Protein AF-A0A3D5CWP0-F1 (afdb_monomer_lite)

pLDDT: mean 91.9, std 7.26, range [49.59, 98.56]

Foldseek 3Di:
DCPLLVFDPVLVVQCVVLVQKDFDDACVPDDDDVRVDRLQHRKMKGFWADPVPRDGQWIKIKHSAFQCPPPNPVRGDIDIDPRHDPLTFRKDFAEAQQEEEEECAPSLQSVCCRVPVVPRHNHMYGHSVHLDPSNVVVVQVVSQVVCVVVVDHRNEAEYAYELALVSLQSLQVQQVDWDQRPNPRDTYGYHYNYPPLVDDDPVCVVLLVVLCVVLVAHSLLLVLLCCLFHNNDQWQDGSYPFQFQGLSHHHDDPPDDIDGHPSNVSSNVLSNLQVVQADPVRDGQQLSSRPPRGPPVVSVSSRVSSD

Radius of gyration: 22.55 Å; chains: 1; bounding box: 64×41×60 Å

Sequence (307 aa):
MKEERKLPDWLIDYAEKEDLIAELKPKHERQNFLVRDDRLDHAVAFLWKDPQTKETVGASYQGTKIDFERFGERGTYKHIDKNSTANHGFNLKIGDPKNLKFFESSIDMLSYAALNREKLQNTWLVSMEGLKHNVISHYFGEAVSELSQKQAFPQSIEICVDNDRAGHIFYEKEQLMGAVDPFTNQKVRCERGIANDWQVPKEYKVIYEEVAKEEKVTPEAIMAIHKTENNLQLTNQLVSAHKVKASFGQQLSVNDSIEAINLKDICRKVAKELKACERVDGTYDFDRFYQKKGDINAQILFSYKAE

Secondary structure (DSSP, 8-state):
-HHHH---HHHHHHHHHTT-EEEPPPGGG--SGGG--GGGTTEEEEEEE-TTT--EEEEEEEESS--HHHHGGG-S-EEE-TTPPTT---EEEESS-SEEEEESSHHHHHHHHHH-GGG-TTEEEEE-SSS-HHHHHHHHHHHHHHHHTTT----EEEEE--SSHHHHHHHHHHTT-EEE-TTT-PEEEEEE--TTTT---HHHHHHHHHHHHHHTS-HHHHHHHHHHHHTT-SBSB---SS-B--SS-B---TTSPP-B--HHHHHHHHHHHHHTTB-TTS-B-HHHHHTTSB-HHHHHHHHHHH-

Structure (mmCIF, N/CA/C/O backbone):
data_AF-A0A3D5CWP0-F1
#
_entry.id   AF-A0A3D5CWP0-F1
#
loop_
_atom_site.group_PDB
_atom_site.id
_atom_site.type_symbol
_atom_site.label_atom_id
_atom_site.label_alt_id
_atom_site.label_comp_id
_atom_site.label_asym_id
_atom_site.label_entity_id
_atom_site.label_seq_id
_atom_site.pdbx_PDB_ins_code
_atom_site.Cartn_x
_atom_site.Cartn_y
_atom_site.Cartn_z
_atom_site.occupancy
_atom_site.B_iso_or_equiv
_atom_site.auth_seq_id
_atom_site.auth_comp_id
_atom_site.auth_asym_id
_atom_site.auth_atom_id
_atom_site.pdbx_PDB_model_num
ATOM 1 N N . MET A 1 1 ? -24.036 -3.533 3.807 1.00 73.69 1 MET A N 1
ATOM 2 C CA . MET A 1 1 ? -22.664 -4.119 3.663 1.00 73.69 1 MET A CA 1
ATOM 3 C C . MET A 1 1 ? -22.635 -5.546 3.111 1.00 73.69 1 MET A C 1
ATOM 5 O O . MET A 1 1 ? -21.840 -5.825 2.220 1.00 73.69 1 MET A O 1
ATOM 9 N N . LYS A 1 2 ? -23.487 -6.447 3.612 1.00 78.06 2 LYS A N 1
ATOM 10 C CA . LYS A 1 2 ? -23.558 -7.851 3.172 1.00 78.06 2 LYS A CA 1
ATOM 11 C C . LYS A 1 2 ? -23.889 -8.021 1.686 1.00 78.06 2 LYS A C 1
ATOM 13 O O . LYS A 1 2 ? -23.215 -8.762 0.989 1.00 78.06 2 LYS A O 1
ATOM 18 N N . GLU A 1 3 ? -24.894 -7.306 1.193 1.00 77.62 3 GLU A N 1
ATOM 19 C CA . GLU A 1 3 ? -25.400 -7.486 -0.176 1.00 77.62 3 GLU A CA 1
ATOM 20 C C . GLU A 1 3 ? -24.548 -6.735 -1.207 1.00 77.62 3 GLU A C 1
ATOM 22 O O . GLU A 1 3 ? -23.980 -7.340 -2.112 1.00 77.62 3 GLU A O 1
ATOM 27 N N . GLU A 1 4 ? -24.385 -5.423 -1.016 1.00 77.06 4 GLU A N 1
ATOM 28 C CA . GLU A 1 4 ? -23.683 -4.546 -1.968 1.00 77.06 4 GLU A CA 1
ATOM 29 C C . GLU A 1 4 ? -22.165 -4.785 -2.010 1.00 77.06 4 GLU A C 1
ATOM 31 O O . GLU A 1 4 ? -21.535 -4.685 -3.061 1.00 77.06 4 GLU A O 1
ATOM 36 N N . ARG A 1 5 ? -21.548 -5.101 -0.861 1.00 76.44 5 ARG A N 1
ATOM 37 C CA . ARG A 1 5 ? -20.086 -5.265 -0.733 1.00 76.44 5 ARG A CA 1
ATOM 38 C C . ARG A 1 5 ? -19.650 -6.708 -0.487 1.00 76.44 5 ARG A C 1
ATOM 40 O O . ARG A 1 5 ? -18.451 -6.960 -0.454 1.00 76.44 5 ARG A O 1
ATOM 47 N N . LYS A 1 6 ? -20.595 -7.649 -0.351 1.00 84.88 6 LYS A N 1
ATOM 48 C CA . LYS A 1 6 ? -20.329 -9.092 -0.199 1.00 84.88 6 LYS A CA 1
ATOM 49 C C . LYS A 1 6 ? -19.378 -9.427 0.955 1.00 84.88 6 LYS A C 1
ATOM 51 O O . LYS A 1 6 ? -18.615 -10.387 0.868 1.00 84.88 6 LYS A O 1
ATOM 56 N N . LEU A 1 7 ? -19.413 -8.636 2.033 1.00 87.12 7 LEU A N 1
ATOM 57 C CA . LEU A 1 7 ? -18.632 -8.948 3.228 1.00 87.12 7 LEU A CA 1
ATOM 58 C C . LEU A 1 7 ? -19.172 -10.223 3.897 1.00 87.12 7 LEU A C 1
ATOM 60 O O . LEU A 1 7 ? -20.391 -10.397 3.966 1.00 87.12 7 LEU A O 1
ATOM 64 N N . PRO A 1 8 ? -18.287 -11.108 4.386 1.00 91.31 8 PRO A N 1
ATOM 65 C CA . PRO A 1 8 ? -18.687 -12.362 5.005 1.00 91.31 8 PRO A CA 1
ATOM 66 C C . PRO A 1 8 ? -19.295 -12.135 6.394 1.00 91.31 8 PRO A C 1
ATOM 68 O O . PRO A 1 8 ? -18.870 -11.236 7.121 1.00 91.31 8 PRO A O 1
ATOM 71 N N . ASP A 1 9 ? -20.227 -13.009 6.784 1.00 91.88 9 ASP A N 1
ATOM 72 C CA . ASP A 1 9 ? -21.005 -12.887 8.028 1.00 91.88 9 ASP A CA 1
ATOM 73 C C . ASP A 1 9 ? -20.124 -12.709 9.266 1.00 91.88 9 ASP A C 1
ATOM 75 O O . ASP A 1 9 ? -20.341 -11.786 10.036 1.00 91.88 9 ASP A O 1
ATOM 79 N N . TRP A 1 10 ? -19.040 -13.481 9.396 1.00 91.75 10 TRP A N 1
ATOM 80 C CA . TRP A 1 10 ? -18.152 -13.388 10.562 1.00 91.75 10 TRP A CA 1
ATOM 81 C C . TRP A 1 10 ? -17.574 -11.980 10.789 1.00 91.75 10 TRP A C 1
ATOM 83 O O . TRP A 1 10 ? -17.315 -11.609 11.932 1.00 91.75 10 TRP A O 1
ATOM 93 N N . LEU A 1 11 ? -17.321 -11.222 9.715 1.00 91.50 11 LEU A N 1
ATOM 94 C CA . LEU A 1 11 ? -16.728 -9.888 9.796 1.00 91.50 11 LEU A CA 1
ATOM 95 C C . LEU A 1 11 ? -17.788 -8.851 10.158 1.00 91.50 11 LEU A C 1
ATOM 97 O O . LEU A 1 11 ? -17.500 -7.924 10.910 1.00 91.50 11 LEU A O 1
ATOM 101 N N . ILE A 1 12 ? -19.005 -9.027 9.640 1.00 89.62 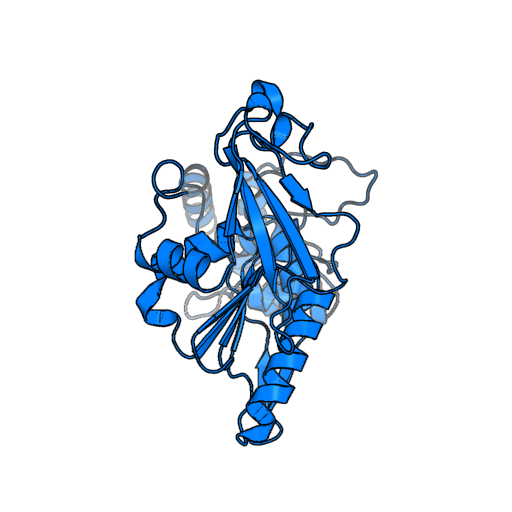12 ILE A N 1
ATOM 102 C CA . ILE A 1 12 ? -20.159 -8.202 10.000 1.00 89.62 12 ILE A CA 1
ATOM 103 C C . ILE A 1 12 ? -20.509 -8.443 11.468 1.00 89.62 12 ILE A C 1
ATOM 105 O O . ILE A 1 12 ? -20.520 -7.488 12.234 1.00 89.62 12 ILE A O 1
ATOM 109 N N . ASP A 1 13 ? -20.663 -9.703 11.879 1.00 90.50 13 ASP A N 1
ATOM 110 C CA . ASP A 1 13 ? -20.966 -10.087 13.259 1.00 90.50 13 ASP A CA 1
ATOM 111 C C . ASP A 1 13 ? -19.909 -9.552 14.234 1.00 90.50 13 ASP A C 1
ATOM 113 O O . ASP A 1 13 ? -20.239 -9.047 15.306 1.00 90.50 13 ASP A O 1
ATOM 117 N N . TYR A 1 14 ? -18.623 -9.634 13.866 1.00 90.25 14 TYR A N 1
ATOM 118 C CA . TYR A 1 14 ? -17.543 -9.050 14.660 1.00 90.25 14 TYR A CA 1
ATOM 119 C C . TYR A 1 14 ? -17.697 -7.529 14.762 1.00 90.25 14 TYR A C 1
ATOM 121 O O . TYR A 1 14 ? -17.637 -6.977 15.856 1.00 90.25 14 TYR A O 1
ATOM 129 N N . ALA A 1 15 ? -17.898 -6.846 13.634 1.00 91.06 15 ALA A N 1
ATOM 130 C CA . ALA A 1 15 ? -17.988 -5.395 13.610 1.00 91.06 15 ALA A CA 1
ATOM 131 C C . ALA A 1 15 ? -19.235 -4.870 14.342 1.00 91.06 15 ALA A C 1
ATOM 133 O O . ALA A 1 15 ? -19.158 -3.837 14.995 1.00 91.06 15 ALA A O 1
ATOM 134 N N . GLU A 1 16 ? -20.361 -5.576 14.289 1.00 89.44 16 GLU A N 1
ATOM 135 C CA . GLU A 1 16 ? -21.560 -5.239 15.061 1.00 89.44 16 GLU A CA 1
ATOM 136 C C . GLU A 1 16 ? -21.354 -5.493 16.557 1.00 89.44 16 GLU A C 1
ATOM 138 O O . GLU A 1 16 ? -21.678 -4.638 17.380 1.00 89.44 16 GLU A O 1
ATOM 143 N N . LYS A 1 17 ? -20.757 -6.635 16.925 1.00 90.19 17 LYS A N 1
ATOM 144 C CA . LYS A 1 17 ? -20.466 -6.976 18.325 1.00 90.19 17 LYS A CA 1
ATOM 145 C C . LYS A 1 17 ? -19.525 -5.969 18.989 1.00 90.19 17 LYS A C 1
ATOM 147 O O . LYS A 1 17 ? -19.709 -5.646 20.159 1.00 90.19 17 LYS A O 1
ATOM 152 N N . GLU A 1 18 ? -18.520 -5.503 18.255 1.00 89.69 18 GLU A N 1
ATOM 153 C CA . GLU A 1 18 ? -17.536 -4.526 18.732 1.00 89.69 18 GLU A CA 1
ATOM 154 C C . GLU A 1 18 ? -17.996 -3.066 18.517 1.00 89.69 18 GLU A C 1
ATOM 156 O O . GLU A 1 18 ? -17.231 -2.133 18.771 1.00 89.69 18 GLU A O 1
ATOM 161 N N . ASP A 1 19 ? -19.240 -2.852 18.061 1.00 91.31 19 ASP A N 1
ATOM 162 C CA . ASP A 1 19 ? -19.829 -1.531 17.790 1.00 91.31 19 ASP A CA 1
ATOM 163 C C . ASP A 1 19 ? -18.940 -0.666 16.870 1.00 91.31 19 ASP A C 1
ATOM 165 O O . ASP A 1 19 ? -18.656 0.505 17.118 1.00 91.31 19 ASP A O 1
ATOM 169 N N . LEU A 1 20 ? -18.422 -1.290 15.814 1.00 92.81 20 LEU A N 1
ATOM 170 C CA . LEU A 1 20 ? -17.471 -0.722 14.860 1.00 92.81 20 LEU A CA 1
ATOM 171 C C . LEU A 1 20 ? -18.152 -0.136 13.623 1.00 92.81 20 LEU A C 1
ATOM 173 O O . LEU A 1 20 ? -17.604 0.769 12.992 1.00 92.81 20 LEU A O 1
ATOM 177 N N . ILE A 1 21 ? -19.330 -0.639 13.253 1.00 91.56 21 ILE A N 1
ATOM 178 C CA . ILE A 1 21 ? -20.055 -0.184 12.064 1.00 91.56 21 ILE A CA 1
ATOM 179 C C . ILE A 1 21 ? -21.522 0.092 12.364 1.00 91.56 21 ILE A C 1
ATOM 181 O O . ILE A 1 21 ? -22.153 -0.619 13.139 1.00 91.56 21 ILE A O 1
ATOM 185 N N . ALA A 1 22 ? -22.082 1.091 11.686 1.00 88.50 22 ALA A N 1
ATOM 186 C CA . ALA A 1 22 ? -23.515 1.351 11.692 1.00 88.50 22 ALA A CA 1
ATOM 187 C C . ALA A 1 22 ? -24.005 1.680 10.279 1.00 88.50 22 ALA A C 1
ATOM 189 O O . ALA A 1 22 ? -23.471 2.568 9.610 1.00 88.50 22 ALA A O 1
ATOM 190 N N . GLU A 1 23 ? -25.035 0.975 9.811 1.00 85.75 23 GLU A N 1
ATOM 191 C CA . GLU A 1 23 ? -25.676 1.292 8.535 1.00 85.75 23 GLU A CA 1
ATOM 192 C C . GLU A 1 23 ? -26.645 2.470 8.702 1.00 85.75 23 GLU A C 1
ATOM 194 O O . GLU A 1 23 ? -27.510 2.479 9.582 1.00 85.75 23 GLU A O 1
ATOM 199 N N . LEU A 1 24 ? -26.502 3.489 7.854 1.00 85.06 24 LEU A N 1
ATOM 200 C CA . LEU A 1 24 ? -27.358 4.664 7.883 1.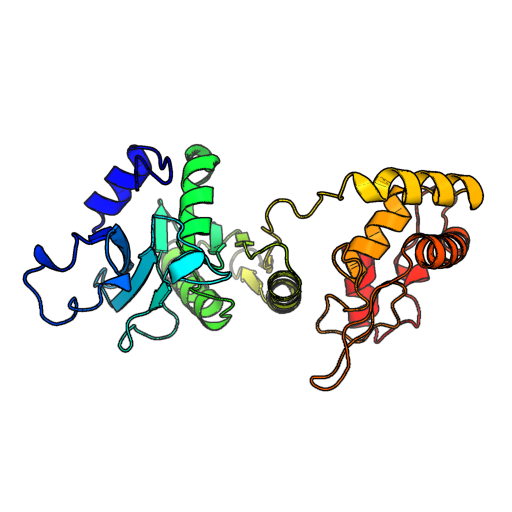00 85.06 24 LEU A CA 1
ATOM 201 C C . LEU A 1 24 ? -28.601 4.448 7.019 1.00 85.06 24 LEU A C 1
ATOM 203 O O . LEU A 1 24 ? -28.527 4.297 5.797 1.00 85.06 24 LEU A O 1
ATOM 207 N N . LYS A 1 25 ? -29.768 4.542 7.663 1.00 81.06 25 LYS A N 1
ATOM 208 C CA . LYS A 1 25 ? -31.075 4.584 6.990 1.00 81.06 25 LYS A CA 1
ATOM 209 C C . LYS A 1 25 ? -31.175 5.770 6.024 1.00 81.06 25 LYS A C 1
ATOM 211 O O . LYS A 1 25 ? -30.398 6.711 6.170 1.00 81.06 25 LYS A O 1
ATOM 216 N N . PRO A 1 26 ? -32.112 5.794 5.068 1.00 80.69 26 PRO A N 1
ATOM 217 C CA . PRO A 1 26 ? -32.382 6.981 4.254 1.00 80.69 26 PRO A CA 1
ATOM 218 C C . PRO A 1 26 ? -32.766 8.199 5.100 1.00 80.69 26 PRO A C 1
ATOM 220 O O . PRO A 1 26 ? -33.403 8.050 6.142 1.00 80.69 26 PRO A O 1
ATOM 223 N N . LYS A 1 27 ? -32.443 9.412 4.635 1.00 80.25 27 LYS A N 1
ATOM 224 C CA . LYS A 1 27 ? -32.692 10.687 5.337 1.00 80.25 27 LYS A CA 1
ATOM 225 C C . LYS A 1 27 ? -34.083 10.807 5.968 1.00 80.25 27 LYS A C 1
ATOM 227 O O . LYS A 1 27 ? -34.193 11.313 7.081 1.00 80.25 27 LYS A O 1
ATOM 232 N N . HIS A 1 28 ? -35.131 10.360 5.277 1.00 79.06 28 HIS A N 1
ATOM 233 C CA . HIS A 1 28 ? -36.518 10.474 5.741 1.00 79.06 28 HIS A CA 1
ATOM 234 C C . HIS A 1 28 ? -36.859 9.561 6.936 1.00 79.06 28 HIS A C 1
ATOM 236 O O . HIS A 1 28 ? -37.875 9.776 7.588 1.00 79.06 28 HIS A O 1
ATOM 242 N N . GLU A 1 29 ? -36.002 8.590 7.259 1.00 79.88 29 GLU A N 1
ATOM 243 C CA . GLU A 1 29 ? -36.176 7.642 8.368 1.00 79.88 29 GLU A CA 1
ATOM 244 C C . GLU A 1 29 ? -35.262 7.934 9.573 1.00 79.88 29 GLU A C 1
ATOM 246 O O . GLU A 1 29 ? -35.300 7.218 10.578 1.00 79.88 29 GLU A O 1
ATOM 251 N N . ARG A 1 30 ? -34.399 8.956 9.497 1.00 76.75 30 ARG A N 1
ATOM 252 C CA . ARG A 1 30 ? -33.408 9.254 10.544 1.00 76.75 30 ARG A CA 1
ATOM 253 C C . ARG A 1 30 ? -33.972 10.199 11.605 1.00 76.75 30 ARG A C 1
ATOM 255 O O . ARG A 1 30 ? -34.539 11.235 11.277 1.00 76.75 30 ARG A O 1
ATOM 262 N N . GLN A 1 31 ? -33.743 9.885 12.882 1.00 66.50 31 GLN A N 1
ATOM 263 C CA . GLN A 1 31 ? -34.285 10.651 14.017 1.00 66.50 31 GLN A CA 1
ATOM 264 C C . GLN A 1 31 ? -33.391 11.824 14.498 1.00 66.50 31 GLN A C 1
ATOM 266 O O . GLN A 1 31 ? -33.859 12.646 15.279 1.00 66.50 31 GLN A O 1
ATOM 271 N N . ASN A 1 32 ? -32.141 11.961 14.015 1.00 56.22 32 ASN A N 1
ATOM 272 C CA . ASN A 1 32 ? -31.145 12.922 14.538 1.00 56.22 32 ASN A CA 1
ATOM 273 C C . ASN A 1 32 ? -30.743 14.054 13.558 1.00 56.22 32 ASN A C 1
ATOM 275 O O . ASN A 1 32 ? -30.740 13.890 12.338 1.00 56.22 32 ASN A O 1
ATOM 279 N N . PHE A 1 33 ? -30.336 15.210 14.108 1.00 49.59 33 PHE A N 1
ATOM 280 C CA . PHE A 1 33 ? -30.067 16.466 13.379 1.00 49.59 33 PHE A CA 1
ATOM 281 C C . PHE A 1 33 ? -28.764 16.512 12.555 1.00 49.59 33 PHE A C 1
ATOM 283 O O . PHE A 1 33 ? -28.714 17.265 11.582 1.00 49.59 33 PHE A O 1
ATOM 290 N N . LEU A 1 34 ? -27.744 15.700 12.875 1.00 51.94 34 LEU A N 1
ATOM 291 C CA . LEU A 1 34 ? -26.511 15.574 12.068 1.00 51.94 34 LEU A CA 1
ATOM 292 C C . LEU A 1 34 ? -26.785 15.015 10.657 1.00 51.94 34 LEU A C 1
ATOM 294 O O . LEU A 1 34 ? -25.961 15.147 9.759 1.00 51.94 34 LEU A O 1
ATOM 298 N N . VAL A 1 35 ? -27.965 14.420 10.444 1.00 55.16 35 VAL A N 1
ATOM 299 C CA . VAL A 1 35 ? -28.215 13.458 9.368 1.00 55.16 35 VAL A CA 1
ATOM 300 C C . VAL A 1 35 ? -29.223 13.931 8.311 1.00 55.16 35 VAL A C 1
ATOM 302 O O . VAL A 1 35 ? -29.893 13.129 7.659 1.00 55.16 35 VAL A O 1
ATOM 305 N N . ARG A 1 36 ? -29.308 15.254 8.101 1.00 58.19 36 ARG A N 1
ATOM 306 C CA . ARG A 1 36 ? -30.103 15.867 7.014 1.00 58.19 36 ARG A CA 1
ATOM 307 C C . ARG A 1 36 ? -29.410 15.849 5.647 1.00 58.19 36 ARG A C 1
ATOM 309 O O . ARG A 1 36 ? -30.019 16.285 4.666 1.00 58.19 36 ARG A O 1
ATOM 316 N N . ASP A 1 37 ? -28.175 15.367 5.585 1.00 73.25 37 ASP A N 1
ATOM 317 C CA . ASP A 1 37 ? -27.445 15.165 4.341 1.00 73.25 37 ASP A CA 1
ATOM 318 C C . ASP A 1 37 ? -27.930 13.880 3.655 1.00 73.25 37 ASP A C 1
ATOM 320 O O . ASP A 1 37 ? -27.769 12.774 4.177 1.00 73.25 37 ASP A O 1
ATOM 324 N N . ASP A 1 38 ? -28.568 14.029 2.497 1.00 78.50 38 ASP A N 1
ATOM 325 C CA . ASP A 1 38 ? -29.044 12.893 1.704 1.00 78.50 38 ASP A CA 1
ATOM 326 C C . ASP A 1 38 ? -27.893 12.143 1.020 1.00 78.50 38 ASP A C 1
ATOM 328 O O . ASP A 1 38 ? -28.088 11.036 0.515 1.00 78.50 38 ASP A O 1
ATOM 332 N N . ARG A 1 39 ? -26.677 12.705 0.992 1.00 81.12 39 ARG A N 1
ATOM 333 C CA . ARG A 1 39 ? -25.485 12.034 0.449 1.00 81.12 39 ARG A CA 1
ATOM 334 C C . ARG A 1 39 ? -25.046 10.854 1.314 1.00 81.12 39 ARG A C 1
ATOM 336 O O . ARG A 1 39 ? -24.302 10.001 0.845 1.00 81.12 39 ARG A O 1
ATOM 343 N N . LEU A 1 40 ? -25.525 10.799 2.557 1.00 79.94 40 LEU A N 1
ATOM 344 C CA . LEU A 1 40 ? -25.305 9.699 3.494 1.00 79.94 40 LEU A CA 1
ATOM 345 C C . LEU A 1 40 ? -26.350 8.579 3.374 1.00 79.94 40 LEU A C 1
ATOM 347 O O . LEU A 1 40 ? -26.302 7.616 4.138 1.00 79.94 40 LEU A O 1
ATOM 351 N N . ASP A 1 41 ? -27.322 8.691 2.464 1.00 82.94 41 ASP A N 1
ATOM 352 C CA . ASP A 1 41 ? -28.335 7.651 2.261 1.00 82.94 41 ASP A CA 1
ATOM 353 C C . ASP A 1 41 ? -27.677 6.328 1.863 1.00 82.94 41 ASP A C 1
ATOM 355 O O . ASP A 1 41 ? -26.899 6.267 0.912 1.00 82.94 41 ASP A O 1
ATOM 359 N N . HIS A 1 42 ? -27.969 5.273 2.634 1.00 79.25 42 HIS A N 1
ATOM 360 C CA . HIS A 1 42 ? -27.337 3.953 2.523 1.00 79.25 42 HIS A CA 1
ATOM 361 C C . HIS A 1 42 ? -25.813 3.958 2.736 1.00 79.25 42 HIS A C 1
ATOM 363 O O . HIS A 1 42 ? -25.113 3.037 2.303 1.00 79.25 42 HIS A O 1
ATOM 369 N N . ALA A 1 43 ? -25.265 4.992 3.375 1.00 87.12 43 ALA A N 1
ATOM 370 C CA . ALA A 1 43 ? -23.871 4.991 3.785 1.00 87.12 43 ALA A CA 1
ATOM 371 C C . ALA A 1 43 ? -23.666 4.111 5.022 1.00 87.12 43 ALA A C 1
ATOM 373 O O . ALA A 1 43 ? -24.586 3.831 5.789 1.00 87.12 43 ALA A O 1
ATOM 374 N N . VAL A 1 44 ? -22.424 3.701 5.223 1.00 89.31 44 VAL A N 1
ATOM 375 C CA . VAL A 1 44 ? -21.976 3.011 6.431 1.00 89.31 44 VAL A CA 1
ATOM 376 C C . VAL A 1 44 ? -21.100 3.972 7.208 1.00 89.31 44 VAL A C 1
ATOM 378 O O . VAL A 1 44 ? -20.207 4.591 6.627 1.00 89.31 44 VAL A O 1
ATOM 381 N N . ALA A 1 45 ? -21.376 4.102 8.500 1.00 91.38 45 ALA A N 1
ATOM 382 C CA . ALA A 1 45 ? -20.495 4.748 9.453 1.00 91.38 45 ALA A CA 1
ATOM 383 C C . ALA A 1 45 ? -19.487 3.718 9.974 1.00 91.38 45 ALA A C 1
ATOM 385 O O . ALA A 1 45 ? -19.876 2.645 10.431 1.00 91.38 45 ALA A O 1
ATOM 386 N N . PHE A 1 46 ? -18.207 4.059 9.907 1.00 94.44 46 PHE A N 1
ATOM 387 C CA . PHE A 1 46 ? -17.085 3.353 10.506 1.00 94.44 46 PHE A CA 1
ATOM 388 C C . PHE A 1 46 ? -16.675 4.109 11.762 1.00 94.44 46 PHE A C 1
ATOM 390 O O . PHE A 1 46 ? -16.140 5.216 11.678 1.00 94.44 46 PHE A O 1
ATOM 397 N N . LEU A 1 47 ? -16.956 3.529 12.922 1.00 95.12 47 LEU A N 1
ATOM 398 C CA . LEU A 1 47 ? -16.718 4.146 14.219 1.00 95.12 47 LEU A CA 1
ATOM 399 C C . LEU A 1 47 ? -15.273 3.906 14.650 1.00 95.12 47 LEU A C 1
ATOM 401 O O . LEU A 1 47 ? -14.780 2.779 14.658 1.00 95.12 47 LEU A O 1
ATOM 405 N N . TRP A 1 48 ? -14.568 4.978 14.994 1.00 96.00 48 TRP A N 1
ATOM 406 C CA . TRP A 1 48 ? -13.167 4.906 15.392 1.00 96.00 48 TRP A CA 1
ATOM 407 C C . TRP A 1 48 ? -13.112 4.681 16.894 1.00 96.00 48 TRP A C 1
ATOM 409 O O . TRP A 1 48 ? -13.464 5.572 17.667 1.00 96.00 48 TRP A O 1
ATOM 419 N N . LYS A 1 49 ? -12.699 3.483 17.304 1.00 95.25 49 LYS A N 1
ATOM 420 C CA . LYS A 1 49 ? -12.539 3.137 18.717 1.00 95.25 49 LYS A CA 1
ATOM 421 C C . LYS A 1 49 ? -11.128 3.461 19.183 1.00 95.25 49 LYS A C 1
ATOM 423 O O . LYS A 1 49 ? -10.157 3.070 18.525 1.00 95.25 49 LYS A O 1
ATOM 428 N N . ASP A 1 50 ? -11.032 4.133 20.323 1.00 95.00 50 ASP A N 1
ATOM 429 C CA . ASP A 1 50 ? -9.770 4.318 21.030 1.00 95.00 50 ASP A CA 1
ATOM 430 C C . ASP A 1 50 ? -9.257 2.953 21.529 1.00 95.00 50 ASP A C 1
ATOM 432 O O . ASP A 1 50 ? -10.020 2.172 22.118 1.00 95.00 50 ASP A O 1
ATOM 436 N N . PRO A 1 51 ? -7.986 2.608 21.276 1.00 90.38 51 PRO A N 1
ATOM 437 C CA . PRO A 1 51 ? -7.460 1.303 21.643 1.00 90.38 51 PRO A CA 1
ATOM 438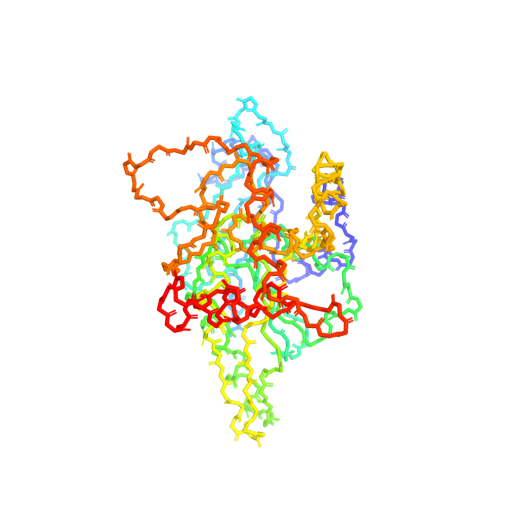 C C . PRO A 1 51 ? -7.415 1.035 23.144 1.00 90.38 51 PRO A C 1
ATOM 440 O O . PRO A 1 51 ? -7.571 -0.131 23.533 1.00 90.38 51 PRO A O 1
ATOM 443 N N . GLN A 1 52 ? -7.223 2.077 23.952 1.00 88.62 52 GLN A N 1
ATOM 444 C CA . GLN A 1 52 ? -7.082 2.006 25.401 1.00 88.62 52 GLN A CA 1
ATOM 445 C C . GLN A 1 52 ? -8.447 2.057 26.086 1.00 88.62 52 GLN A C 1
ATOM 447 O O . GLN A 1 52 ? -8.752 1.185 26.900 1.00 88.62 52 GLN A O 1
ATOM 452 N N . THR A 1 53 ? -9.283 3.043 25.746 1.00 93.06 53 THR A N 1
ATOM 453 C CA . THR A 1 53 ? -10.558 3.285 26.446 1.00 93.06 53 THR A CA 1
ATOM 454 C C . THR A 1 53 ? -11.738 2.530 25.842 1.00 93.06 53 THR A C 1
ATOM 456 O O . THR A 1 53 ? -12.742 2.329 26.522 1.00 93.06 53 THR A O 1
ATOM 459 N N . LYS A 1 54 ? -11.626 2.088 24.580 1.00 91.50 54 LYS A N 1
ATOM 460 C CA . LYS A 1 54 ? -12.725 1.528 23.766 1.00 91.50 54 LYS A CA 1
ATOM 461 C C . LYS A 1 54 ? -13.861 2.510 23.478 1.00 91.50 54 LYS A C 1
ATOM 463 O O . LYS A 1 54 ? -14.894 2.110 22.942 1.00 91.50 54 LYS A O 1
ATOM 468 N N . GLU A 1 55 ? -13.682 3.792 23.780 1.00 94.81 55 GLU A N 1
ATOM 469 C CA . GLU A 1 55 ? -14.666 4.821 23.464 1.00 94.81 55 GLU A CA 1
ATOM 470 C C . GLU A 1 55 ? -14.646 5.166 21.971 1.00 94.81 55 GLU A C 1
ATOM 472 O O . GLU A 1 55 ? -13.619 5.066 21.296 1.00 94.81 55 GLU A O 1
ATOM 477 N N . THR A 1 56 ? -15.797 5.586 21.442 1.00 95.56 56 THR A N 1
ATOM 478 C CA . THR A 1 56 ? -15.879 6.124 20.080 1.00 95.56 56 THR A CA 1
ATOM 479 C C . THR A 1 56 ? -15.307 7.537 20.066 1.00 95.56 56 THR A C 1
ATOM 481 O O . THR A 1 56 ? -15.891 8.452 20.642 1.00 95.56 56 THR A O 1
ATOM 484 N N . VAL A 1 57 ? -14.189 7.721 19.368 1.00 96.00 57 VAL A N 1
ATOM 485 C CA . VAL A 1 57 ? -13.446 8.989 19.290 1.00 96.00 57 VAL A CA 1
ATOM 486 C C . VAL A 1 57 ? -13.508 9.644 17.910 1.00 96.00 57 VAL A C 1
ATOM 488 O O . VAL A 1 57 ? -12.892 10.677 17.671 1.00 96.00 57 VAL A O 1
ATOM 491 N N . GLY A 1 58 ? -14.253 9.061 16.976 1.00 95.19 58 GLY A N 1
ATOM 492 C CA . GLY A 1 58 ? -14.438 9.602 15.636 1.00 95.19 58 GLY A CA 1
ATOM 493 C C . GLY A 1 58 ? -15.299 8.699 14.770 1.00 95.19 58 GLY A C 1
ATOM 494 O O . GLY A 1 58 ? -15.678 7.600 15.184 1.00 95.19 58 GLY A O 1
ATOM 495 N N . ALA A 1 59 ? -15.596 9.164 13.561 1.00 93.75 59 ALA A N 1
ATOM 496 C CA . ALA A 1 59 ? -16.275 8.355 12.563 1.00 93.75 59 ALA A CA 1
ATOM 497 C C . ALA A 1 59 ? -15.913 8.785 11.138 1.00 93.75 59 ALA A C 1
ATOM 499 O O . ALA A 1 59 ? -15.760 9.973 10.836 1.00 93.75 59 ALA A O 1
ATOM 500 N N . SER A 1 60 ? -15.831 7.803 10.244 1.00 93.38 60 SER A N 1
ATOM 501 C CA . SER A 1 60 ? -15.827 8.009 8.796 1.00 93.38 60 SER A CA 1
ATOM 502 C C . SER A 1 60 ? -17.085 7.411 8.175 1.00 93.38 60 SER A C 1
ATOM 504 O O . SER A 1 60 ? -17.633 6.433 8.666 1.00 93.38 60 SER A O 1
ATOM 506 N N . TYR A 1 61 ? -17.565 8.000 7.087 1.00 91.25 61 TYR A N 1
ATOM 507 C CA . TYR A 1 61 ? -18.768 7.572 6.383 1.00 91.25 61 TYR A CA 1
ATOM 508 C C . TYR A 1 61 ? -18.434 7.252 4.942 1.00 91.25 61 TYR A C 1
ATOM 510 O O . TYR A 1 61 ? -17.701 8.001 4.289 1.00 91.25 61 TYR A O 1
ATOM 518 N N . GLN A 1 62 ? -19.018 6.173 4.437 1.00 89.19 62 GLN A N 1
ATOM 519 C CA . GLN A 1 62 ? -18.795 5.710 3.077 1.00 89.19 62 GLN A CA 1
ATOM 520 C C . GLN A 1 62 ? -20.101 5.255 2.438 1.00 89.19 62 GLN A C 1
ATOM 522 O O . GLN A 1 62 ? -20.780 4.362 2.944 1.00 89.19 62 GLN A O 1
ATOM 527 N N . GLY A 1 63 ? -20.424 5.841 1.286 1.00 87.44 63 GLY A N 1
ATOM 528 C CA . GLY A 1 63 ? -21.520 5.379 0.444 1.00 87.44 63 GLY A CA 1
ATOM 529 C C . GLY A 1 63 ? -21.281 3.946 -0.036 1.00 87.44 63 GLY A C 1
ATOM 530 O O . GLY A 1 63 ? -20.177 3.598 -0.474 1.00 87.44 63 GLY A O 1
ATOM 531 N N . THR A 1 64 ? -22.314 3.107 0.047 1.00 80.12 64 THR A N 1
ATOM 532 C CA . THR A 1 64 ? -22.240 1.703 -0.387 1.00 80.12 64 THR A CA 1
ATOM 533 C C . THR A 1 64 ? -22.633 1.507 -1.848 1.00 80.12 64 THR A C 1
ATOM 535 O O . THR A 1 64 ? -22.085 0.604 -2.477 1.00 80.12 64 THR A O 1
ATOM 538 N N . LYS A 1 65 ? -23.493 2.380 -2.391 1.00 82.25 65 LYS A N 1
ATOM 539 C CA . LYS A 1 65 ? -23.969 2.367 -3.782 1.00 82.25 65 LYS A CA 1
ATOM 540 C C . LYS A 1 65 ? -23.185 3.348 -4.648 1.00 82.25 65 LYS A C 1
ATOM 542 O O . LYS A 1 65 ? -22.982 4.490 -4.239 1.00 82.25 65 LYS A O 1
ATOM 547 N N . ILE A 1 66 ? -22.765 2.889 -5.825 1.00 85.12 66 ILE A N 1
ATOM 548 C CA . ILE A 1 66 ? -22.038 3.701 -6.806 1.00 85.12 66 ILE A CA 1
ATOM 549 C C . ILE A 1 66 ? -23.041 4.498 -7.648 1.00 85.12 66 ILE A C 1
ATOM 551 O O . ILE A 1 66 ? -23.949 3.923 -8.241 1.00 85.12 66 ILE A O 1
ATOM 555 N N . ASP A 1 67 ? -22.844 5.809 -7.708 1.00 86.44 67 ASP A N 1
ATOM 556 C CA . ASP A 1 67 ? -23.620 6.782 -8.469 1.00 86.44 67 ASP A CA 1
ATOM 557 C C . ASP A 1 67 ? -22.670 7.877 -8.994 1.00 86.44 67 ASP A C 1
ATOM 559 O O . ASP A 1 67 ? -22.330 8.841 -8.298 1.00 86.44 67 ASP A O 1
ATOM 563 N N . PHE A 1 68 ? -22.181 7.687 -10.222 1.00 89.69 68 PHE A N 1
ATOM 564 C CA . PHE A 1 68 ? -21.257 8.622 -10.874 1.00 89.69 68 PHE A CA 1
ATOM 565 C C . PHE A 1 68 ? -21.942 9.921 -11.318 1.00 89.69 68 PHE A C 1
ATOM 567 O O . PHE A 1 68 ? -21.278 10.954 -11.380 1.00 89.69 68 PHE A O 1
ATOM 574 N N . GLU A 1 69 ? -23.252 9.897 -11.590 1.00 89.56 69 GLU A N 1
ATOM 575 C CA . GLU A 1 69 ? -24.007 11.108 -11.941 1.00 89.56 69 GLU A CA 1
ATOM 576 C C . GLU A 1 69 ? -24.062 12.066 -10.748 1.00 89.56 69 GLU A C 1
ATOM 578 O O . GLU A 1 69 ? -23.870 13.273 -10.896 1.00 89.56 69 GLU A O 1
ATOM 583 N N . ARG A 1 70 ? -24.263 11.522 -9.544 1.00 86.06 70 ARG A N 1
ATOM 584 C CA . ARG A 1 70 ? -24.382 12.311 -8.317 1.00 86.06 70 ARG A CA 1
ATOM 585 C C . ARG A 1 70 ? -23.047 12.664 -7.667 1.00 86.06 70 ARG A C 1
ATOM 587 O O . ARG A 1 70 ? -22.924 13.747 -7.094 1.00 86.06 70 ARG A O 1
ATOM 594 N N . PHE A 1 71 ? -22.068 11.759 -7.695 1.00 85.69 71 PHE A N 1
ATOM 595 C CA . PHE A 1 71 ? -20.812 11.903 -6.940 1.00 85.69 71 PHE A CA 1
ATOM 596 C C . PHE A 1 71 ? -19.564 12.090 -7.814 1.00 85.69 71 PHE A C 1
ATOM 598 O O . PHE A 1 71 ? -18.449 12.121 -7.286 1.00 85.69 71 PHE A O 1
ATOM 605 N N . GLY A 1 72 ? -19.736 12.245 -9.130 1.00 87.38 72 GLY A N 1
ATOM 606 C CA . GLY A 1 72 ? -18.637 12.414 -10.078 1.00 87.38 72 GLY A CA 1
ATOM 607 C C . GLY A 1 72 ? -17.715 11.196 -10.113 1.00 87.38 72 GLY A C 1
ATOM 608 O O . GLY A 1 72 ? -18.136 10.083 -9.805 1.00 87.38 72 GLY A O 1
ATOM 609 N N . GLU A 1 73 ? -16.437 11.407 -10.435 1.00 83.38 73 GLU A N 1
ATOM 610 C CA . GLU A 1 73 ? -15.438 10.336 -10.620 1.00 83.38 73 GLU A CA 1
ATOM 611 C C . GLU A 1 73 ? -15.314 9.379 -9.427 1.00 83.38 73 GLU A C 1
ATOM 613 O O . GLU A 1 73 ? -15.058 8.191 -9.600 1.00 83.38 73 GLU A O 1
ATOM 618 N N . ARG A 1 74 ? -15.542 9.872 -8.202 1.00 79.31 74 ARG A N 1
ATOM 619 C CA . ARG A 1 74 ? -15.446 9.059 -6.983 1.00 79.31 74 ARG A CA 1
ATOM 620 C C . ARG A 1 74 ? -16.585 8.041 -6.862 1.00 79.31 74 ARG A C 1
ATOM 622 O O . ARG A 1 74 ? -16.470 7.090 -6.087 1.00 79.31 74 ARG A O 1
ATOM 629 N N . GLY A 1 75 ? -17.706 8.277 -7.547 1.00 85.19 75 GLY A N 1
ATOM 630 C CA . GLY A 1 75 ? -18.894 7.420 -7.580 1.00 85.19 75 GLY A CA 1
ATOM 631 C C . GLY A 1 75 ? -19.614 7.234 -6.241 1.00 85.19 75 GLY A C 1
ATOM 632 O O . GLY A 1 75 ? -20.705 6.690 -6.206 1.00 85.19 75 GLY A O 1
ATOM 633 N N . THR A 1 76 ? -19.045 7.666 -5.118 1.00 84.81 76 THR A N 1
ATOM 634 C CA . THR A 1 76 ? -19.614 7.501 -3.779 1.00 84.81 76 THR A CA 1
ATOM 635 C C . THR A 1 76 ? -19.264 8.697 -2.905 1.00 84.81 76 THR A C 1
ATOM 637 O O . THR A 1 76 ? -18.213 9.325 -3.065 1.00 84.81 76 THR A O 1
ATOM 640 N N . TYR A 1 77 ? -20.126 8.995 -1.936 1.00 86.69 77 TYR A N 1
ATOM 641 C CA . TYR A 1 77 ? -19.828 9.981 -0.905 1.00 86.69 77 TYR A CA 1
ATOM 642 C C . TYR A 1 77 ? -18.862 9.409 0.144 1.00 86.69 77 TYR A C 1
ATOM 644 O O . TYR A 1 77 ? -19.058 8.289 0.621 1.00 86.69 77 TYR A O 1
ATOM 652 N N . LYS A 1 78 ? -17.845 10.192 0.527 1.00 86.44 78 LYS A N 1
ATOM 653 C CA . LYS A 1 78 ? -16.946 9.899 1.653 1.00 86.44 78 LYS A CA 1
ATOM 654 C C . LYS A 1 78 ? -16.852 11.118 2.566 1.00 86.44 78 LYS A C 1
ATOM 656 O O . LYS A 1 78 ? -16.680 12.237 2.082 1.00 86.44 78 LYS A O 1
ATOM 661 N N . HIS A 1 79 ? -16.930 10.898 3.874 1.00 88.38 79 HIS A N 1
ATOM 662 C CA . HIS A 1 79 ? -16.833 11.957 4.877 1.00 88.38 79 HIS A CA 1
ATOM 663 C C . HIS A 1 79 ? -16.107 11.474 6.134 1.00 88.38 79 HIS A C 1
ATOM 665 O O . HIS A 1 79 ? -16.160 10.296 6.458 1.00 88.38 79 HIS A O 1
ATOM 671 N N . ILE A 1 80 ? -15.443 12.384 6.842 1.00 88.31 80 ILE A N 1
ATOM 672 C CA . ILE A 1 80 ? -14.881 12.158 8.178 1.00 88.31 80 ILE A CA 1
ATOM 673 C C . ILE A 1 80 ? -15.480 13.226 9.087 1.00 88.31 80 ILE A C 1
ATOM 675 O O . ILE A 1 80 ? -15.458 14.405 8.721 1.00 88.31 80 ILE A O 1
ATOM 679 N N . ASP A 1 81 ? -15.979 12.829 10.256 1.00 87.44 81 ASP A N 1
ATOM 680 C CA . ASP A 1 81 ? -16.561 13.768 11.211 1.00 87.44 81 ASP A CA 1
ATOM 681 C C . ASP A 1 81 ? -15.529 14.798 11.682 1.00 87.44 81 ASP A C 1
ATOM 683 O O . ASP A 1 81 ? -14.397 14.464 12.043 1.00 87.44 81 ASP A O 1
ATOM 687 N N . LYS A 1 82 ? -15.940 16.072 11.721 1.00 80.88 82 LYS A N 1
ATOM 688 C CA . LYS A 1 82 ? -15.058 17.221 12.006 1.00 80.88 82 LYS A CA 1
ATOM 689 C C . LYS A 1 82 ? -14.372 17.173 13.375 1.00 80.88 82 LYS A C 1
ATOM 691 O O . LYS A 1 82 ? -13.306 17.757 13.521 1.00 80.88 82 LYS A O 1
ATOM 696 N N . ASN A 1 83 ? -14.984 16.508 14.351 1.00 84.06 83 ASN A N 1
ATOM 697 C CA . ASN A 1 83 ? -14.487 16.419 15.727 1.00 84.06 83 ASN A CA 1
ATOM 698 C C . ASN A 1 83 ? -13.837 15.061 16.026 1.00 84.06 83 ASN A C 1
ATOM 700 O O . ASN A 1 83 ? -13.720 14.690 17.190 1.00 84.06 83 ASN A O 1
ATOM 704 N N . SER A 1 84 ? -13.452 14.309 14.992 1.00 89.50 84 SER A N 1
ATOM 705 C CA . SER A 1 84 ? -12.736 13.050 15.188 1.00 89.50 84 SER A CA 1
ATOM 706 C C . SER A 1 84 ? -11.349 13.313 15.782 1.00 89.50 84 SER A C 1
ATOM 708 O O . SER A 1 84 ? -10.641 14.222 15.339 1.00 89.50 84 SER A O 1
ATOM 710 N N . THR A 1 85 ? -10.951 12.510 16.766 1.00 93.62 85 THR A N 1
ATOM 711 C CA . THR A 1 85 ? -9.647 12.615 17.425 1.00 93.62 85 THR A CA 1
ATOM 712 C C . THR A 1 85 ? -8.517 12.449 16.413 1.00 93.62 85 THR A C 1
ATOM 714 O O . THR A 1 85 ? -8.531 11.567 15.552 1.00 93.62 85 THR A O 1
ATOM 717 N N . ALA A 1 86 ? -7.515 13.323 16.507 1.00 92.88 86 ALA A N 1
ATOM 718 C CA . ALA A 1 86 ? -6.356 13.287 15.627 1.00 92.88 86 ALA A CA 1
ATOM 719 C C . ALA A 1 86 ? -5.598 11.953 15.745 1.00 92.88 86 ALA A C 1
ATOM 721 O O . ALA A 1 86 ? -5.577 11.322 16.800 1.00 92.88 86 ALA A O 1
ATOM 722 N N . ASN A 1 87 ? -4.940 11.548 14.655 1.00 95.94 87 ASN A N 1
ATOM 723 C CA . ASN A 1 87 ? -4.109 10.338 14.563 1.00 95.94 87 ASN A CA 1
ATOM 724 C C . ASN A 1 87 ? -4.850 9.008 14.803 1.00 95.94 87 ASN A C 1
ATOM 726 O O . ASN A 1 87 ? -4.211 7.962 14.844 1.00 95.94 87 ASN A O 1
ATOM 730 N N . HIS A 1 88 ? -6.179 9.042 14.903 1.00 96.81 88 HIS A N 1
ATOM 731 C CA . HIS A 1 88 ? -7.028 7.862 14.975 1.00 96.81 88 HIS A CA 1
ATOM 732 C C . HIS A 1 88 ? -7.641 7.542 13.614 1.00 96.81 88 HIS A C 1
ATOM 734 O O . HIS A 1 88 ? -7.690 8.380 12.709 1.00 96.81 88 HIS A O 1
ATOM 740 N N . GLY A 1 89 ? -8.132 6.314 13.502 1.00 96.62 89 GLY A N 1
ATOM 741 C CA . GLY A 1 89 ? -8.899 5.853 12.363 1.00 96.62 89 GLY A CA 1
ATOM 742 C C . GLY A 1 89 ? -9.712 4.616 12.711 1.00 96.62 89 GLY A C 1
ATOM 743 O O . GLY A 1 89 ? -9.645 4.073 13.822 1.00 96.62 89 GLY A O 1
ATOM 744 N N . PHE A 1 90 ? -10.502 4.163 11.745 1.00 97.38 90 PHE A N 1
ATOM 745 C CA . PHE A 1 90 ? -11.225 2.909 11.879 1.00 97.38 90 PHE A CA 1
ATOM 746 C C . PHE A 1 90 ? -10.233 1.759 12.055 1.00 97.38 90 PHE A C 1
ATOM 748 O O . PHE A 1 90 ? -9.273 1.658 11.295 1.00 97.38 90 PHE A O 1
ATOM 755 N N . ASN A 1 91 ? -10.424 0.907 13.057 1.00 97.31 91 ASN A N 1
ATOM 756 C CA . ASN A 1 91 ? -9.459 -0.142 13.355 1.00 97.31 91 ASN A CA 1
ATOM 757 C C . ASN A 1 91 ? -10.124 -1.384 13.952 1.00 97.31 91 ASN A C 1
ATOM 759 O O . ASN A 1 91 ? -11.191 -1.312 14.555 1.00 97.31 91 ASN A O 1
ATOM 763 N N . LEU A 1 92 ? -9.467 -2.524 13.760 1.00 95.00 92 LEU A N 1
ATOM 764 C CA . LEU A 1 92 ? -9.908 -3.837 14.206 1.00 95.00 92 LEU A CA 1
ATOM 765 C C . LEU A 1 92 ? -8.689 -4.626 14.685 1.00 95.00 92 LEU A C 1
ATOM 767 O O . LEU A 1 92 ? -7.729 -4.799 13.934 1.00 95.00 92 LEU A O 1
ATOM 771 N N . LYS A 1 93 ? -8.721 -5.117 15.927 1.00 95.38 93 LYS A N 1
ATOM 772 C CA . LYS A 1 93 ? -7.608 -5.861 16.533 1.00 95.38 93 LYS A CA 1
ATOM 773 C C . LYS A 1 93 ? -8.042 -7.272 16.916 1.00 95.38 93 LYS A C 1
ATOM 775 O O . LYS A 1 93 ? -8.946 -7.450 17.730 1.00 95.38 93 LYS A O 1
ATOM 780 N N . ILE A 1 94 ? -7.367 -8.276 16.361 1.00 94.88 94 ILE A N 1
ATOM 781 C CA . ILE A 1 94 ? -7.607 -9.692 16.656 1.00 94.88 94 ILE A CA 1
ATOM 782 C C . ILE A 1 94 ? -6.402 -10.247 17.415 1.00 94.88 94 ILE A C 1
ATOM 784 O O . ILE A 1 94 ? -5.339 -10.465 16.839 1.00 94.88 94 ILE A O 1
ATOM 788 N N . GLY A 1 95 ? -6.583 -10.520 18.709 1.00 95.00 95 GLY A N 1
ATOM 789 C CA . GLY A 1 95 ? -5.511 -10.996 19.586 1.00 95.00 95 GLY A CA 1
ATOM 790 C C . GLY A 1 95 ? -4.484 -9.908 19.910 1.00 95.00 95 GLY A C 1
ATOM 791 O O . GLY A 1 95 ? -4.835 -8.737 20.052 1.00 95.00 95 GLY A O 1
ATOM 792 N N . ASP A 1 96 ? -3.219 -10.310 20.041 1.00 97.38 96 ASP A N 1
ATOM 793 C CA . ASP A 1 96 ? -2.110 -9.396 20.338 1.00 97.38 96 ASP A CA 1
ATOM 794 C C . ASP A 1 96 ? -1.665 -8.631 19.079 1.00 97.38 96 ASP A C 1
ATOM 796 O O . ASP A 1 96 ? -1.603 -9.236 18.012 1.00 97.38 96 ASP A O 1
ATOM 800 N N . PRO A 1 97 ? -1.266 -7.351 19.153 1.00 97.69 97 PRO A N 1
ATOM 801 C CA . PRO A 1 97 ? -0.919 -6.549 17.975 1.00 97.69 97 PRO A CA 1
ATOM 802 C C . PRO A 1 97 ? 0.497 -6.840 17.442 1.00 97.69 97 PRO A C 1
ATOM 804 O O . PRO A 1 97 ? 1.311 -5.937 17.262 1.00 97.69 97 PRO A O 1
ATOM 807 N N . LYS A 1 98 ? 0.820 -8.116 17.204 1.00 97.81 98 LYS A N 1
ATOM 808 C CA . LYS A 1 98 ? 2.136 -8.544 16.701 1.00 97.81 98 LYS A CA 1
ATOM 809 C C . LYS A 1 98 ? 2.340 -8.160 15.240 1.00 97.81 98 LYS A C 1
ATOM 811 O O . LYS A 1 98 ? 3.465 -7.889 14.846 1.00 97.81 98 LYS A O 1
ATOM 816 N N . ASN A 1 99 ? 1.273 -8.123 14.452 1.00 98.00 99 ASN A N 1
ATOM 817 C CA . ASN A 1 99 ? 1.314 -7.717 13.052 1.00 98.00 99 ASN A CA 1
ATOM 818 C C . ASN A 1 99 ? 0.438 -6.480 12.873 1.00 98.00 99 ASN A C 1
ATOM 820 O O . ASN A 1 99 ? -0.737 -6.515 13.235 1.00 98.00 99 ASN A O 1
ATOM 824 N N . LEU A 1 100 ? 0.984 -5.397 12.326 1.00 98.38 100 LEU A N 1
ATOM 825 C CA . LEU A 1 100 ? 0.223 -4.184 12.035 1.00 98.38 100 LEU A CA 1
ATOM 826 C C . LEU A 1 100 ? 0.048 -4.034 10.529 1.00 98.38 100 LEU A C 1
ATOM 828 O O . LEU A 1 100 ? 1.019 -4.119 9.784 1.00 98.38 100 LEU A O 1
ATOM 832 N N . LYS A 1 101 ? -1.182 -3.780 10.082 1.00 98.50 101 LYS A N 1
ATOM 833 C CA . LYS A 1 101 ? -1.492 -3.504 8.676 1.00 98.50 101 LYS A CA 1
ATOM 834 C C . LYS A 1 101 ? -2.239 -2.184 8.568 1.00 98.50 101 LYS A C 1
ATOM 836 O O . LYS A 1 101 ? -3.319 -2.032 9.142 1.00 98.50 101 LYS A O 1
ATOM 841 N N . PHE A 1 102 ? -1.658 -1.249 7.829 1.00 98.56 102 PHE A N 1
ATOM 842 C CA . PHE A 1 102 ? -2.158 0.108 7.666 1.00 98.56 102 PHE A CA 1
ATOM 843 C C . PHE A 1 102 ? -2.741 0.298 6.273 1.00 98.56 102 PHE A C 1
ATOM 845 O O . PHE A 1 102 ? -2.016 0.265 5.286 1.00 98.56 102 PHE A O 1
ATOM 852 N N . PHE A 1 103 ? -4.046 0.521 6.200 1.00 98.38 103 PHE A N 1
ATOM 853 C CA . PHE A 1 103 ? -4.795 0.669 4.958 1.00 98.38 103 PHE A CA 1
ATOM 854 C C . PHE A 1 103 ? -5.103 2.132 4.677 1.00 98.38 103 PHE A C 1
ATOM 856 O O . PHE A 1 103 ? -5.342 2.915 5.598 1.00 98.38 103 PHE A O 1
ATOM 863 N N . GLU A 1 104 ? -5.151 2.509 3.404 1.00 96.56 104 GLU A N 1
ATOM 864 C CA . GLU A 1 104 ? -5.549 3.864 3.018 1.00 96.56 104 GLU A CA 1
ATOM 865 C C . GLU A 1 104 ? -7.012 4.171 3.382 1.00 96.56 104 GLU A C 1
ATOM 867 O O . GLU A 1 104 ? -7.343 5.300 3.770 1.00 96.56 104 GLU A O 1
ATOM 872 N N . SER A 1 105 ? -7.895 3.168 3.319 1.00 94.12 105 SER A N 1
ATOM 873 C CA . SER A 1 105 ? -9.306 3.325 3.660 1.00 94.12 105 SER A CA 1
ATOM 874 C C . SER A 1 105 ? -9.903 2.155 4.448 1.00 94.12 105 SER A C 1
ATOM 876 O O . SER A 1 105 ? -9.438 1.015 4.395 1.00 94.12 105 SER A O 1
ATOM 878 N N . SER A 1 106 ? -11.014 2.441 5.139 1.00 94.19 106 SER A N 1
ATOM 879 C CA . SER A 1 106 ? -11.814 1.444 5.862 1.00 94.19 106 SER A CA 1
ATOM 880 C C . SER A 1 106 ? -12.319 0.313 4.964 1.00 94.19 106 SER A C 1
ATOM 882 O O . SER A 1 106 ? -12.434 -0.828 5.407 1.00 94.19 106 SER A O 1
ATOM 884 N N . ILE A 1 107 ? -12.621 0.608 3.696 1.00 89.81 107 ILE A N 1
ATOM 885 C CA . ILE A 1 107 ? -13.132 -0.394 2.756 1.00 89.81 107 ILE A CA 1
ATOM 886 C C . ILE A 1 107 ? -12.027 -1.354 2.333 1.00 89.81 107 ILE A C 1
ATOM 888 O O . ILE A 1 107 ? -12.273 -2.561 2.301 1.00 89.81 107 ILE A O 1
ATOM 892 N N . ASP A 1 108 ? -10.825 -0.853 2.057 1.00 92.81 108 ASP A N 1
ATOM 893 C CA . ASP A 1 108 ? -9.690 -1.702 1.674 1.00 92.81 108 ASP A CA 1
ATOM 894 C C . ASP A 1 108 ? -9.310 -2.621 2.833 1.00 92.81 108 ASP A C 1
ATOM 896 O O . ASP A 1 108 ? -9.127 -3.824 2.644 1.00 92.81 108 ASP A O 1
ATOM 900 N N . MET A 1 109 ? -9.326 -2.080 4.056 1.00 95.88 109 MET A N 1
ATOM 901 C CA . MET A 1 109 ? -9.116 -2.842 5.284 1.00 95.88 109 MET A CA 1
ATOM 902 C C . MET A 1 109 ? -10.122 -3.990 5.441 1.00 95.88 109 MET A C 1
ATOM 904 O O . MET A 1 109 ? -9.731 -5.133 5.682 1.00 95.88 109 MET A O 1
ATOM 908 N N . LEU A 1 110 ? -11.423 -3.712 5.295 1.00 93.88 110 LEU A N 1
ATOM 909 C CA . LEU A 1 110 ? -12.461 -4.741 5.421 1.00 93.88 110 LEU A CA 1
ATOM 910 C C . LEU A 1 110 ? -12.423 -5.750 4.270 1.00 93.88 110 LEU A C 1
ATOM 912 O O . LEU A 1 110 ? -12.660 -6.935 4.495 1.00 93.88 110 LEU A O 1
ATOM 916 N N . SER A 1 111 ? -12.085 -5.306 3.059 1.00 91.88 111 SER A N 1
ATOM 917 C CA . SER A 1 111 ? -11.910 -6.185 1.899 1.00 91.88 111 SER A CA 1
ATOM 918 C C . SER A 1 111 ? -10.744 -7.148 2.121 1.00 91.88 111 SER A C 1
ATOM 920 O O . SER A 1 111 ? -10.876 -8.350 1.890 1.00 91.88 111 SER A O 1
ATOM 922 N N . TYR A 1 112 ? -9.624 -6.651 2.652 1.00 95.25 112 TYR A N 1
ATOM 923 C CA . TYR A 1 112 ? -8.496 -7.487 3.048 1.00 95.25 112 TYR A CA 1
ATOM 924 C C . TYR A 1 112 ? -8.888 -8.490 4.134 1.00 95.25 112 TYR A C 1
ATOM 926 O O . TYR A 1 112 ? -8.605 -9.683 3.994 1.00 95.25 112 TYR A O 1
ATOM 934 N N . ALA A 1 113 ? -9.563 -8.021 5.190 1.00 95.62 113 ALA A N 1
ATOM 935 C CA . ALA A 1 113 ? -9.995 -8.861 6.300 1.00 95.62 113 ALA A CA 1
ATOM 936 C C . ALA A 1 113 ? -10.898 -10.001 5.810 1.00 95.62 113 ALA A C 1
ATOM 938 O O . ALA A 1 113 ? -10.666 -11.159 6.150 1.00 95.62 113 ALA A O 1
ATOM 939 N N . ALA A 1 114 ? -11.871 -9.683 4.950 1.00 93.81 114 ALA A N 1
ATOM 940 C CA . ALA A 1 114 ? -12.789 -10.645 4.351 1.00 93.81 114 ALA A CA 1
ATOM 941 C C . ALA A 1 114 ? -12.070 -11.769 3.589 1.00 93.81 114 ALA A C 1
ATOM 943 O O . ALA A 1 114 ? -12.496 -12.921 3.666 1.00 93.81 114 ALA A O 1
ATOM 944 N N . LEU A 1 115 ? -10.987 -11.437 2.880 1.00 93.56 115 LEU A N 1
ATOM 945 C CA . LEU A 1 115 ? -10.237 -12.368 2.032 1.00 93.56 115 LEU A CA 1
ATOM 946 C C . LEU A 1 115 ? -9.142 -13.156 2.766 1.00 93.56 115 LEU A C 1
ATOM 948 O O . LEU A 1 115 ? -8.668 -14.146 2.221 1.00 93.56 115 LEU A O 1
ATOM 952 N N . ASN A 1 116 ? -8.716 -12.725 3.959 1.00 94.62 116 ASN A N 1
ATOM 953 C CA . ASN A 1 116 ? -7.531 -13.268 4.641 1.00 94.62 116 ASN A CA 1
ATOM 954 C C . ASN A 1 116 ? -7.809 -13.677 6.094 1.00 94.62 116 ASN A C 1
ATOM 956 O O . ASN A 1 116 ? -6.917 -13.577 6.937 1.00 94.62 116 ASN A O 1
ATOM 960 N N . ARG A 1 117 ? -9.037 -14.110 6.413 1.00 93.38 117 ARG A N 1
ATOM 961 C CA . ARG A 1 117 ? -9.487 -14.427 7.784 1.00 93.38 117 ARG A CA 1
ATOM 962 C C . ARG A 1 117 ? -8.486 -15.290 8.557 1.00 93.38 117 ARG A C 1
ATOM 964 O O . ARG A 1 117 ? -8.198 -15.019 9.719 1.00 93.38 117 ARG A O 1
ATOM 971 N N . GLU A 1 118 ? -7.955 -16.322 7.916 1.00 93.50 118 GLU A N 1
ATOM 972 C CA . GLU A 1 118 ? -7.015 -17.285 8.491 1.00 93.50 118 GLU A CA 1
ATOM 973 C C . GLU A 1 118 ? -5.654 -16.681 8.872 1.00 93.50 118 GLU A C 1
ATOM 975 O O . GLU A 1 118 ? -4.930 -17.266 9.674 1.00 93.50 118 GLU A O 1
ATOM 980 N N . LYS A 1 119 ? -5.322 -15.496 8.347 1.00 94.12 119 LYS A N 1
ATOM 981 C CA . LYS A 1 119 ? -4.064 -14.779 8.605 1.00 94.12 119 LYS A CA 1
ATOM 982 C C . LYS A 1 119 ? -4.207 -13.648 9.622 1.00 94.12 119 LYS A C 1
ATOM 984 O O . LYS A 1 119 ? -3.225 -12.974 9.907 1.00 94.12 119 LYS A O 1
ATOM 989 N N . LEU A 1 120 ? -5.407 -13.411 10.159 1.00 96.25 120 LEU A N 1
ATOM 990 C CA . LEU A 1 120 ? -5.660 -12.259 11.031 1.00 96.25 120 LEU A CA 1
ATOM 991 C C . LEU A 1 120 ? -5.324 -12.504 12.506 1.00 96.25 120 LEU A C 1
ATOM 993 O O . LEU A 1 120 ? -5.431 -11.585 13.313 1.00 96.25 120 LEU A O 1
ATOM 997 N N . GLN A 1 121 ? -4.924 -13.717 12.894 1.00 96.88 121 GLN A N 1
ATOM 998 C CA . GLN A 1 121 ? -4.553 -13.976 14.283 1.00 96.88 121 GLN A CA 1
ATOM 999 C C . GLN A 1 121 ? -3.352 -13.110 14.689 1.00 96.88 121 GLN A C 1
ATOM 1001 O O . GLN A 1 121 ? -2.332 -13.084 14.005 1.00 96.88 121 GLN A O 1
ATOM 1006 N N . ASN A 1 122 ? -3.462 -12.440 15.837 1.00 97.88 122 ASN A N 1
ATOM 1007 C CA . ASN A 1 122 ? -2.465 -11.499 16.348 1.00 97.88 122 ASN A CA 1
ATOM 1008 C C . ASN A 1 122 ? -2.154 -10.363 15.360 1.00 97.88 122 ASN A C 1
ATOM 1010 O O . ASN A 1 122 ? -0.990 -10.032 15.110 1.00 97.88 122 ASN A O 1
ATOM 1014 N N . THR A 1 123 ? -3.205 -9.811 14.756 1.00 98.31 123 THR A N 1
ATOM 1015 C CA . THR A 1 123 ? -3.104 -8.744 13.763 1.00 98.31 123 THR A CA 1
ATOM 1016 C C . THR A 1 123 ? -3.977 -7.562 14.154 1.00 98.31 123 THR A C 1
ATOM 1018 O O . THR A 1 123 ? -5.127 -7.720 14.572 1.00 98.31 123 THR A O 1
ATOM 1021 N N . TRP A 1 124 ? -3.426 -6.368 13.974 1.00 98.19 124 TRP A N 1
ATOM 1022 C CA . TRP A 1 124 ? -4.141 -5.110 14.062 1.00 98.19 124 TRP A CA 1
ATOM 1023 C C . TRP A 1 124 ? -4.273 -4.496 12.673 1.00 98.19 124 TRP A C 1
ATOM 1025 O O . TRP A 1 124 ? -3.283 -4.143 12.034 1.00 98.19 124 TRP A O 1
ATOM 1035 N N . LEU A 1 125 ? -5.512 -4.390 12.207 1.00 98.50 125 LEU A N 1
ATOM 1036 C CA . LEU A 1 125 ? -5.865 -3.697 10.981 1.00 98.50 125 LEU A CA 1
ATOM 1037 C C . LEU A 1 125 ? -6.264 -2.260 11.326 1.00 98.50 125 LEU A C 1
ATOM 1039 O O . LEU A 1 125 ? -7.107 -2.050 12.200 1.00 98.50 125 LEU A O 1
ATOM 1043 N N . VAL A 1 126 ? -5.671 -1.283 10.647 1.00 98.44 126 VAL A N 1
ATOM 1044 C CA . VAL A 1 126 ? -5.921 0.142 10.886 1.00 98.44 126 VAL A CA 1
ATOM 1045 C C . VAL A 1 126 ? -6.139 0.854 9.554 1.00 98.44 126 VAL A C 1
ATOM 1047 O O . VAL A 1 126 ? -5.278 0.823 8.683 1.00 98.44 126 VAL A O 1
ATOM 1050 N N . SER A 1 127 ? -7.267 1.539 9.399 1.00 97.88 127 SER A N 1
ATOM 1051 C CA . SER A 1 127 ? -7.493 2.523 8.342 1.00 97.88 127 SER A CA 1
ATOM 1052 C C . SER A 1 127 ? -6.855 3.845 8.748 1.00 97.88 127 SER A C 1
ATOM 1054 O O . SER A 1 127 ? -7.200 4.427 9.774 1.00 97.88 127 SER A O 1
ATOM 1056 N N . MET A 1 128 ? -5.957 4.360 7.916 1.00 97.69 128 MET A N 1
ATOM 1057 C CA . MET A 1 128 ? -5.363 5.686 8.087 1.00 97.69 128 MET A CA 1
ATOM 1058 C C . MET A 1 128 ? -6.313 6.817 7.666 1.00 97.69 128 MET A C 1
ATOM 1060 O O . MET A 1 128 ? -6.055 7.993 7.936 1.00 97.69 128 MET A O 1
ATOM 1064 N N . GLU A 1 129 ? -7.429 6.475 7.014 1.00 94.62 129 GLU A N 1
ATOM 1065 C CA . GLU A 1 129 ? -8.398 7.434 6.485 1.00 94.62 129 GLU A CA 1
ATOM 1066 C C . GLU A 1 129 ? -7.728 8.484 5.582 1.00 94.62 129 GLU A C 1
ATOM 1068 O O . GLU A 1 129 ? -7.901 9.698 5.752 1.00 94.62 129 GLU A O 1
ATOM 1073 N N . GLY A 1 130 ? -6.935 7.980 4.632 1.00 94.50 130 GLY A N 1
ATOM 1074 C CA . GLY A 1 130 ? -6.005 8.710 3.772 1.00 94.50 130 GLY A CA 1
ATOM 1075 C C . GLY A 1 130 ? -4.537 8.457 4.135 1.00 94.50 130 GLY A C 1
ATOM 1076 O O . GLY A 1 130 ? -4.224 7.882 5.171 1.00 94.50 130 GLY A O 1
ATOM 1077 N N . LEU A 1 131 ? -3.621 8.922 3.289 1.00 96.94 131 LEU A N 1
ATOM 1078 C CA . LEU A 1 131 ? -2.171 8.747 3.440 1.00 96.94 131 LEU A CA 1
ATOM 1079 C C . LEU A 1 131 ? -1.605 9.570 4.624 1.00 96.94 131 LEU A C 1
ATOM 1081 O O . LEU A 1 131 ? -1.102 10.681 4.438 1.00 96.94 131 LEU A O 1
ATOM 1085 N N . LYS A 1 132 ? -1.725 9.057 5.860 1.00 96.31 132 LYS A N 1
ATOM 1086 C CA . LYS A 1 132 ? -1.395 9.775 7.109 1.00 96.31 132 LYS A CA 1
ATOM 1087 C C . LYS A 1 132 ? -0.370 9.039 7.982 1.00 96.31 132 LYS A C 1
ATOM 1089 O O . LYS A 1 132 ? -0.729 8.192 8.795 1.00 96.31 132 LYS A O 1
ATOM 1094 N N . HIS A 1 133 ? 0.886 9.485 7.920 1.00 96.00 133 HIS A N 1
ATOM 1095 C CA . HIS A 1 133 ? 1.996 8.973 8.740 1.00 96.00 133 HIS A CA 1
ATOM 1096 C C . HIS A 1 133 ? 1.695 8.954 10.249 1.00 96.00 133 HIS A C 1
ATOM 1098 O O . HIS A 1 133 ? 1.994 7.990 10.946 1.00 96.00 133 HIS A O 1
ATOM 1104 N N . ASN A 1 134 ? 1.059 10.005 10.776 1.00 96.88 134 ASN A N 1
ATOM 1105 C CA . ASN A 1 134 ? 0.834 10.109 12.220 1.00 96.88 134 ASN A CA 1
ATOM 1106 C C . ASN A 1 134 ? -0.098 9.017 12.770 1.00 96.88 134 ASN A C 1
ATOM 1108 O O . ASN A 1 134 ? 0.008 8.684 13.947 1.00 96.88 134 ASN A O 1
ATOM 1112 N N . VAL A 1 135 ? -0.984 8.455 11.937 1.00 97.69 135 VAL A N 1
ATOM 1113 C CA . VAL A 1 135 ? -1.816 7.309 12.332 1.00 97.69 135 VAL A CA 1
ATOM 1114 C C . VAL A 1 135 ? -0.937 6.067 12.499 1.00 97.69 135 VAL A C 1
ATOM 1116 O O . VAL A 1 135 ? -1.042 5.385 13.514 1.00 97.69 135 VAL A O 1
ATOM 1119 N N . ILE A 1 136 ? -0.003 5.823 11.570 1.00 97.56 136 ILE A N 1
ATOM 1120 C CA . ILE A 1 136 ? 0.973 4.724 11.669 1.00 97.56 136 ILE A CA 1
ATOM 1121 C C . ILE A 1 136 ? 1.759 4.832 12.975 1.00 97.56 136 ILE A C 1
ATOM 1123 O O . ILE A 1 136 ? 1.765 3.901 13.780 1.00 97.56 136 ILE A O 1
ATOM 1127 N N . SER A 1 137 ? 2.367 5.995 13.215 1.00 96.44 137 SER A N 1
ATOM 1128 C CA . SER A 1 137 ? 3.181 6.245 14.407 1.00 96.44 137 SER A CA 1
ATOM 1129 C C . SER A 1 137 ? 2.392 6.092 15.710 1.00 96.44 137 SER A C 1
ATOM 1131 O O . SER A 1 137 ? 2.914 5.531 16.673 1.00 96.44 137 SER A O 1
ATOM 1133 N N . HIS A 1 138 ? 1.131 6.539 15.742 1.00 97.25 138 HIS A N 1
ATOM 1134 C CA . HIS A 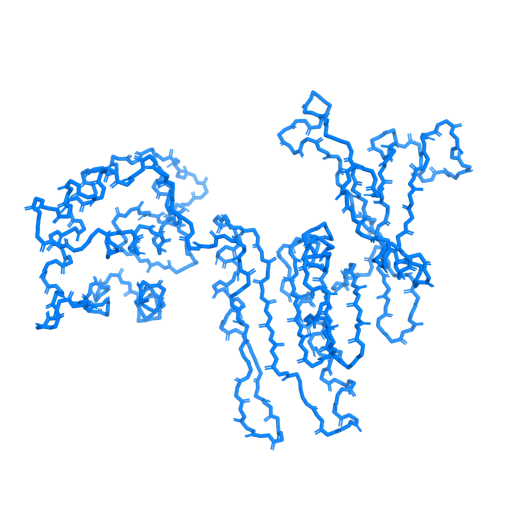1 138 ? 0.267 6.388 16.911 1.00 97.25 138 HIS A CA 1
ATOM 1135 C C . HIS A 1 138 ? -0.007 4.912 17.229 1.00 97.25 138 HIS A C 1
ATOM 1137 O O . HIS A 1 138 ? 0.369 4.442 18.300 1.00 97.25 138 HIS A O 1
ATOM 1143 N N . TYR A 1 139 ? -0.584 4.157 16.290 1.00 97.88 139 TYR A N 1
ATOM 1144 C CA . TYR A 1 139 ? -0.953 2.757 16.533 1.00 97.88 139 TYR A CA 1
ATOM 1145 C C . TYR A 1 139 ? 0.260 1.837 16.707 1.00 97.88 139 TYR A C 1
ATOM 1147 O O . TYR A 1 139 ? 0.187 0.861 17.452 1.00 97.88 139 TYR A O 1
ATOM 1155 N N . PHE A 1 140 ? 1.394 2.153 16.075 1.00 97.19 140 PHE A N 1
ATOM 1156 C CA . PHE A 1 140 ? 2.646 1.455 16.353 1.00 97.19 140 PHE A CA 1
ATOM 1157 C C . PHE A 1 140 ? 3.091 1.660 17.809 1.00 97.19 140 PHE A C 1
ATOM 1159 O O . PHE A 1 140 ? 3.427 0.691 18.488 1.00 97.19 140 PHE A O 1
ATOM 1166 N N . GLY A 1 141 ? 3.035 2.897 18.316 1.00 96.56 141 GLY A N 1
ATOM 1167 C CA . GLY A 1 141 ? 3.327 3.202 19.718 1.00 96.56 141 GLY A CA 1
ATOM 1168 C C . GLY A 1 141 ? 2.401 2.470 20.693 1.00 96.56 141 GLY A C 1
ATOM 1169 O O . GLY A 1 141 ? 2.876 1.886 21.668 1.00 96.56 141 GLY A O 1
ATOM 1170 N N . GLU A 1 142 ? 1.101 2.424 20.392 1.00 97.50 142 GLU A N 1
ATOM 1171 C CA . GLU A 1 142 ? 0.113 1.669 21.174 1.00 97.50 142 GLU A CA 1
ATOM 1172 C C . GLU A 1 142 ? 0.437 0.169 21.209 1.00 97.50 142 GLU A C 1
ATOM 1174 O O . GLU A 1 142 ? 0.449 -0.446 22.277 1.00 97.50 142 GLU A O 1
ATOM 1179 N N . ALA A 1 143 ? 0.781 -0.419 20.058 1.00 97.69 143 ALA A N 1
ATOM 1180 C CA . ALA A 1 143 ? 1.162 -1.826 19.975 1.00 97.69 143 ALA A CA 1
ATOM 1181 C C . ALA A 1 143 ? 2.437 -2.136 20.772 1.00 97.69 143 ALA A C 1
ATOM 1183 O O . ALA A 1 143 ? 2.489 -3.144 21.478 1.00 97.69 143 ALA A O 1
ATOM 1184 N N . VAL A 1 144 ? 3.452 -1.268 20.701 1.00 97.12 144 VAL A N 1
ATOM 1185 C CA . VAL A 1 144 ? 4.679 -1.399 21.503 1.00 97.12 144 VAL A CA 1
ATOM 1186 C C . VAL A 1 144 ? 4.363 -1.318 22.996 1.00 97.12 144 VAL A C 1
ATOM 1188 O O . VAL A 1 144 ? 4.834 -2.161 23.759 1.00 97.12 144 VAL A O 1
ATOM 1191 N N . SER A 1 145 ? 3.546 -0.347 23.413 1.00 96.19 145 SER A N 1
ATOM 1192 C CA . SER A 1 145 ? 3.131 -0.182 24.810 1.00 96.19 145 SER A CA 1
ATOM 1193 C C . SER A 1 145 ? 2.464 -1.453 25.344 1.00 96.19 145 SER A C 1
ATOM 1195 O O . SER A 1 145 ? 2.896 -2.003 26.359 1.00 96.19 145 SER A O 1
ATOM 1197 N N . GLU A 1 146 ? 1.491 -1.994 24.610 1.00 96.81 146 GLU A N 1
ATOM 1198 C CA . GLU A 1 146 ? 0.766 -3.210 24.986 1.00 96.81 146 GLU A CA 1
ATOM 1199 C C . GLU A 1 146 ? 1.660 -4.458 25.018 1.00 96.81 146 GLU A C 1
ATOM 1201 O O . GLU A 1 146 ? 1.619 -5.237 25.974 1.00 96.81 146 GLU A O 1
ATOM 1206 N N . LEU A 1 147 ? 2.490 -4.662 23.992 1.00 97.25 147 LEU A N 1
ATOM 1207 C CA . LEU A 1 147 ? 3.340 -5.849 23.885 1.00 97.25 147 LEU A CA 1
ATOM 1208 C C . LEU A 1 147 ? 4.514 -5.828 24.868 1.00 97.25 147 LEU A C 1
ATOM 1210 O O . LEU A 1 147 ? 4.914 -6.889 25.355 1.00 97.25 147 LEU A O 1
ATOM 1214 N N . SER A 1 148 ? 5.029 -4.648 25.220 1.00 95.06 148 SER A N 1
ATOM 1215 C CA . SER A 1 148 ? 6.144 -4.517 26.165 1.00 95.06 148 SER A CA 1
ATOM 1216 C C . SER A 1 148 ? 5.816 -5.088 27.549 1.00 95.06 148 SER A C 1
ATOM 1218 O O . SER A 1 148 ? 6.677 -5.700 28.182 1.00 95.06 148 SER A O 1
ATOM 1220 N N . GLN A 1 149 ? 4.548 -5.012 27.975 1.00 94.75 149 GLN A N 1
ATOM 1221 C CA . GLN A 1 149 ? 4.055 -5.621 29.219 1.00 94.75 149 GLN A CA 1
ATOM 1222 C C . GLN A 1 149 ? 4.195 -7.153 29.224 1.00 94.75 149 GLN A C 1
ATOM 1224 O O . GLN A 1 149 ? 4.219 -7.779 30.282 1.00 94.75 149 GLN A O 1
ATOM 1229 N N . LYS A 1 150 ? 4.303 -7.756 28.035 1.00 95.19 150 LYS A N 1
ATOM 1230 C CA . LYS A 1 150 ? 4.459 -9.195 27.799 1.00 95.19 150 LYS A CA 1
ATOM 1231 C C . LYS A 1 150 ? 5.873 -9.565 27.338 1.00 95.19 150 LYS A C 1
ATOM 1233 O O . LYS A 1 150 ? 6.068 -10.682 26.868 1.00 95.19 150 LYS A O 1
ATOM 1238 N N . GLN A 1 151 ? 6.839 -8.644 27.444 1.00 94.44 151 GLN A N 1
ATOM 1239 C CA . GLN A 1 151 ? 8.200 -8.800 26.906 1.00 94.44 151 GLN A CA 1
ATOM 1240 C C . GLN A 1 151 ? 8.205 -9.175 25.413 1.00 94.44 151 GLN A C 1
ATOM 1242 O O . GLN A 1 151 ? 8.991 -10.005 24.959 1.00 94.44 151 GLN A O 1
ATOM 1247 N N . ALA A 1 152 ? 7.278 -8.589 24.655 1.00 96.50 152 ALA A N 1
ATOM 1248 C CA . ALA A 1 152 ? 7.139 -8.786 23.222 1.00 96.50 152 ALA A CA 1
ATOM 1249 C C . ALA A 1 152 ? 7.230 -7.445 22.482 1.00 96.50 152 ALA A C 1
ATOM 1251 O O . ALA A 1 152 ? 7.079 -6.373 23.070 1.00 96.50 152 ALA A O 1
ATOM 1252 N N . PHE A 1 153 ? 7.439 -7.517 21.171 1.00 97.62 153 PHE A N 1
ATOM 1253 C CA . PHE A 1 153 ? 7.517 -6.368 20.275 1.00 97.62 153 PHE A CA 1
ATOM 1254 C C . PHE A 1 153 ? 6.730 -6.660 18.987 1.00 97.62 153 PHE A C 1
ATOM 1256 O O . PHE A 1 153 ? 6.551 -7.841 18.655 1.00 97.62 153 PHE A O 1
ATOM 1263 N N . PRO A 1 154 ? 6.224 -5.637 18.267 1.00 97.56 154 PRO A N 1
ATOM 1264 C CA . PRO A 1 154 ? 5.672 -5.840 16.933 1.00 97.56 154 PRO A CA 1
ATOM 1265 C C . PRO A 1 154 ? 6.651 -6.597 16.031 1.00 97.56 154 PRO A C 1
ATOM 1267 O O . PRO A 1 154 ? 7.848 -6.351 16.065 1.00 97.56 154 PRO A O 1
ATOM 1270 N N . GLN A 1 155 ? 6.142 -7.526 15.236 1.00 96.19 155 GLN A N 1
ATOM 1271 C CA . GLN A 1 155 ? 6.922 -8.412 14.371 1.00 96.19 155 GLN A CA 1
ATOM 1272 C C . GLN A 1 155 ? 6.882 -7.961 12.913 1.00 96.19 155 GLN A C 1
ATOM 1274 O O . GLN A 1 155 ? 7.856 -8.148 12.191 1.00 96.19 155 GLN A O 1
ATOM 1279 N N . SER A 1 156 ? 5.774 -7.354 12.487 1.00 96.38 156 SER A N 1
ATOM 1280 C CA . SER A 1 156 ? 5.607 -6.823 11.135 1.00 96.38 156 SER A CA 1
ATOM 1281 C C . SER A 1 156 ? 4.800 -5.529 11.142 1.00 96.38 156 SER A C 1
ATOM 1283 O O . SER A 1 156 ? 3.919 -5.317 11.984 1.00 96.38 156 SER A O 1
ATOM 1285 N N . ILE A 1 157 ? 5.117 -4.662 10.184 1.00 97.62 157 ILE A N 1
ATOM 1286 C CA . ILE A 1 157 ? 4.353 -3.465 9.848 1.00 97.62 157 ILE A CA 1
ATOM 1287 C C . ILE A 1 157 ? 4.170 -3.505 8.340 1.00 97.62 157 ILE A C 1
ATOM 1289 O O . ILE A 1 157 ? 5.161 -3.560 7.626 1.00 97.62 157 ILE A O 1
ATOM 1293 N N . GLU A 1 158 ? 2.944 -3.451 7.841 1.00 97.50 158 GLU A N 1
ATOM 1294 C CA . GLU A 1 158 ? 2.667 -3.486 6.407 1.00 97.50 158 GLU A CA 1
ATOM 1295 C C . GLU A 1 158 ? 1.824 -2.282 5.989 1.00 97.50 158 GLU A C 1
ATOM 1297 O O . GLU A 1 158 ? 0.842 -1.932 6.648 1.00 97.50 158 GLU A O 1
ATOM 1302 N N . ILE A 1 159 ? 2.219 -1.646 4.887 1.00 97.94 159 ILE A N 1
ATOM 1303 C CA . ILE A 1 159 ? 1.543 -0.474 4.328 1.00 97.94 159 ILE A CA 1
ATOM 1304 C C . ILE A 1 159 ? 0.743 -0.901 3.096 1.00 97.94 159 ILE A C 1
ATOM 1306 O O . ILE A 1 159 ? 1.301 -1.221 2.044 1.00 97.94 159 ILE A O 1
ATOM 1310 N N . CYS A 1 160 ? -0.576 -0.894 3.243 1.00 97.56 160 CYS A N 1
ATOM 1311 C CA . CYS A 1 160 ? -1.572 -1.367 2.288 1.00 97.56 160 CYS A CA 1
ATOM 1312 C C . CYS A 1 160 ? -2.309 -0.180 1.645 1.00 97.56 160 CYS A C 1
ATOM 1314 O O . CYS A 1 160 ? -3.481 0.080 1.925 1.00 97.56 160 CYS A O 1
ATOM 1316 N N . VAL A 1 161 ? -1.590 0.578 0.822 1.00 97.25 161 VAL A N 1
ATOM 1317 C CA . VAL A 1 161 ? -2.106 1.755 0.099 1.00 97.25 161 VAL A CA 1
ATOM 1318 C C . VAL A 1 161 ? -2.499 1.415 -1.334 1.00 97.25 161 VAL A C 1
ATOM 1320 O O . VAL A 1 161 ? -2.148 0.341 -1.837 1.00 97.25 161 VAL A O 1
ATOM 1323 N N . ASP A 1 162 ? -3.208 2.335 -1.988 1.00 95.50 162 ASP A N 1
ATOM 1324 C CA . ASP A 1 162 ? -3.613 2.166 -3.379 1.00 95.50 162 ASP A CA 1
ATOM 1325 C C . ASP A 1 162 ? -2.392 2.009 -4.302 1.00 95.50 162 ASP A C 1
ATOM 1327 O O . ASP A 1 162 ? -1.332 2.615 -4.109 1.00 95.50 162 ASP A O 1
ATOM 1331 N N . ASN A 1 163 ? -2.530 1.173 -5.336 1.00 94.81 163 ASN A N 1
ATOM 1332 C CA . ASN A 1 163 ? -1.490 0.954 -6.346 1.00 94.81 163 ASN A CA 1
ATOM 1333 C C . ASN A 1 163 ? -1.464 2.100 -7.369 1.00 94.81 163 ASN A C 1
ATOM 1335 O O . ASN A 1 163 ? -1.628 1.903 -8.574 1.00 94.81 163 ASN A O 1
ATOM 1339 N N . ASP A 1 164 ? -1.271 3.314 -6.871 1.00 93.50 164 ASP A N 1
ATOM 1340 C CA . ASP A 1 164 ? -1.208 4.537 -7.649 1.00 93.50 164 ASP A CA 1
ATOM 1341 C C . ASP A 1 164 ? 0.036 5.361 -7.292 1.00 93.50 164 ASP A C 1
ATOM 1343 O O . ASP A 1 164 ? 0.852 5.009 -6.434 1.00 93.50 164 ASP A O 1
ATOM 1347 N N . ARG A 1 165 ? 0.217 6.492 -7.974 1.00 93.25 165 ARG A N 1
ATOM 1348 C CA . ARG A 1 165 ? 1.378 7.350 -7.738 1.00 93.25 165 ARG A CA 1
ATOM 1349 C C . ARG A 1 165 ? 1.467 7.845 -6.288 1.00 93.25 165 ARG A C 1
ATOM 1351 O O . ARG A 1 165 ? 2.575 7.946 -5.760 1.00 93.25 165 ARG A O 1
ATOM 1358 N N . ALA A 1 166 ? 0.347 8.206 -5.667 1.00 94.50 166 ALA A N 1
ATOM 1359 C CA . ALA A 1 166 ? 0.340 8.775 -4.325 1.00 94.50 166 ALA A CA 1
ATOM 1360 C C . ALA A 1 166 ? 0.674 7.709 -3.273 1.00 94.50 166 ALA A C 1
ATOM 1362 O O . ALA A 1 166 ? 1.541 7.951 -2.428 1.00 94.50 166 ALA A O 1
ATOM 1363 N N . GLY A 1 167 ? 0.070 6.524 -3.380 1.00 96.25 167 GLY A N 1
ATOM 1364 C CA . GLY A 1 167 ? 0.329 5.376 -2.518 1.00 96.25 167 GLY A CA 1
ATOM 1365 C C . GLY A 1 167 ? 1.785 4.923 -2.585 1.00 96.25 167 GLY A C 1
ATOM 1366 O O . GLY A 1 167 ? 2.452 4.823 -1.555 1.00 96.25 167 GLY A O 1
ATOM 1367 N N . HIS A 1 168 ? 2.350 4.765 -3.785 1.00 95.19 168 HIS A N 1
ATOM 1368 C CA . HIS A 1 168 ? 3.763 4.392 -3.938 1.00 95.19 168 HIS A CA 1
ATOM 1369 C C . HIS A 1 168 ? 4.733 5.419 -3.335 1.00 95.19 168 HIS A C 1
ATOM 1371 O O . HIS A 1 168 ? 5.703 5.040 -2.675 1.00 95.19 168 HIS A O 1
ATOM 1377 N N . ILE A 1 169 ? 4.476 6.720 -3.523 1.00 94.25 169 ILE A N 1
ATOM 1378 C CA . ILE A 1 169 ? 5.287 7.795 -2.921 1.00 94.25 169 ILE A CA 1
ATOM 1379 C C . ILE A 1 169 ? 5.148 7.805 -1.395 1.00 94.25 169 ILE A C 1
ATOM 1381 O O . ILE A 1 169 ? 6.109 8.114 -0.688 1.00 94.25 169 ILE A O 1
ATOM 1385 N N . PHE A 1 170 ? 3.962 7.502 -0.870 1.00 96.31 170 PHE A N 1
ATOM 1386 C CA . PHE A 1 170 ? 3.748 7.385 0.566 1.00 96.31 170 PHE A CA 1
ATOM 1387 C C . PHE A 1 170 ? 4.512 6.189 1.140 1.00 96.31 170 PHE A C 1
ATOM 1389 O O . PHE A 1 170 ? 5.310 6.374 2.055 1.00 96.31 170 PHE A O 1
ATOM 1396 N N . TYR A 1 171 ? 4.377 5.002 0.541 1.00 95.00 171 TYR A N 1
ATOM 1397 C CA . TYR A 1 171 ? 5.137 3.816 0.940 1.00 95.00 171 TYR A CA 1
ATOM 1398 C C . TYR A 1 171 ? 6.653 4.061 0.915 1.00 95.00 171 TYR A C 1
ATOM 1400 O O . TYR A 1 171 ? 7.350 3.675 1.849 1.00 95.00 171 TYR A O 1
ATOM 1408 N N . GLU A 1 172 ? 7.176 4.761 -0.099 1.00 92.56 172 GLU A N 1
ATOM 1409 C CA . GLU A 1 172 ? 8.602 5.109 -0.152 1.00 92.56 172 GLU A CA 1
ATOM 1410 C C . GLU A 1 172 ? 9.098 5.900 1.063 1.00 92.56 172 GLU A C 1
ATOM 1412 O O . GLU A 1 172 ? 10.269 5.785 1.431 1.00 92.56 172 GLU A O 1
ATOM 1417 N N . LYS A 1 173 ? 8.242 6.742 1.648 1.00 92.12 173 LYS A N 1
ATOM 1418 C CA . LYS A 1 173 ? 8.574 7.513 2.849 1.00 92.12 173 LYS A CA 1
ATOM 1419 C C . LYS A 1 173 ? 8.485 6.629 4.086 1.00 92.12 173 LYS A C 1
ATOM 1421 O O . LYS A 1 173 ? 9.384 6.663 4.920 1.00 92.12 173 LYS A O 1
ATOM 1426 N N . GLU A 1 174 ? 7.443 5.805 4.168 1.00 93.56 174 GLU A N 1
ATOM 1427 C CA . GLU A 1 174 ? 7.200 4.931 5.316 1.00 93.56 174 GLU A CA 1
ATOM 1428 C C . GLU A 1 174 ? 8.192 3.766 5.414 1.00 93.56 174 GLU A C 1
ATOM 1430 O O . GLU A 1 174 ? 8.581 3.413 6.517 1.00 93.56 174 GLU A O 1
ATOM 1435 N N . GLN A 1 175 ? 8.680 3.199 4.305 1.00 88.38 175 GLN A N 1
ATOM 1436 C CA . GLN A 1 175 ? 9.668 2.099 4.320 1.00 88.38 175 GLN A CA 1
ATOM 1437 C C . GLN A 1 175 ? 10.993 2.486 5.008 1.00 88.38 175 GLN A C 1
ATOM 1439 O O . GLN A 1 175 ? 11.745 1.627 5.476 1.00 88.38 175 GLN A O 1
ATOM 1444 N N . LEU A 1 176 ? 11.319 3.786 5.017 1.00 81.94 176 LEU A N 1
ATOM 1445 C CA . LEU A 1 176 ? 12.503 4.322 5.691 1.00 81.94 176 LEU A CA 1
ATOM 1446 C C . LEU A 1 176 ? 12.283 4.402 7.206 1.00 81.94 176 LEU A C 1
ATOM 1448 O O . LEU A 1 176 ? 13.249 4.379 7.974 1.00 81.94 176 LEU A O 1
ATOM 1452 N N . MET A 1 177 ? 11.015 4.452 7.615 1.00 79.75 177 MET A N 1
ATOM 1453 C CA . MET A 1 177 ? 10.569 4.406 8.994 1.00 79.75 177 MET A CA 1
ATOM 1454 C C . MET A 1 177 ? 10.478 2.946 9.468 1.00 79.75 177 MET A C 1
ATOM 1456 O O . MET A 1 177 ? 10.259 2.002 8.709 1.00 79.75 177 MET A O 1
ATOM 1460 N N . GLY A 1 178 ? 10.739 2.740 10.751 1.00 82.69 178 GLY A N 1
ATOM 1461 C CA . GLY A 1 178 ? 10.767 1.429 11.385 1.00 82.69 178 GLY A CA 1
ATOM 1462 C C . GLY A 1 178 ? 11.310 1.547 12.799 1.00 82.69 178 GLY A C 1
ATOM 1463 O O . GLY A 1 178 ? 11.684 2.635 13.240 1.00 82.69 178 GLY A O 1
ATOM 1464 N N . ALA A 1 179 ? 11.392 0.427 13.502 1.00 90.50 179 ALA A N 1
ATOM 1465 C CA . ALA A 1 179 ? 11.876 0.391 14.873 1.00 90.50 179 ALA A CA 1
ATOM 1466 C C . ALA A 1 179 ? 12.805 -0.798 15.098 1.00 90.50 179 ALA A C 1
ATOM 1468 O O . ALA A 1 179 ? 12.768 -1.786 14.368 1.00 90.50 179 ALA A O 1
ATOM 1469 N N . VAL A 1 180 ? 13.665 -0.685 16.105 1.00 93.62 180 VAL A N 1
ATOM 1470 C CA . VAL A 1 180 ? 14.507 -1.793 16.555 1.00 93.62 180 VAL A CA 1
ATOM 1471 C C . VAL A 1 180 ? 13.823 -2.428 17.752 1.00 93.62 180 VAL A C 1
ATOM 1473 O O . VAL A 1 180 ? 13.513 -1.735 18.720 1.00 93.62 180 VAL A O 1
ATOM 1476 N N . ASP A 1 181 ? 13.584 -3.730 17.667 1.00 94.56 181 ASP A N 1
ATOM 1477 C CA . ASP A 1 181 ? 13.092 -4.529 18.778 1.00 94.56 181 ASP A CA 1
ATOM 1478 C C . ASP A 1 181 ? 14.128 -4.494 19.918 1.00 94.56 181 ASP A C 1
ATOM 1480 O O . ASP A 1 181 ? 15.259 -4.953 19.726 1.00 94.56 181 ASP A O 1
ATOM 1484 N N . PRO A 1 182 ? 13.785 -3.966 21.107 1.00 94.62 182 PRO A N 1
ATOM 1485 C CA . PRO A 1 182 ? 14.728 -3.849 22.216 1.00 94.62 182 PRO A CA 1
ATOM 1486 C C . PRO A 1 182 ? 15.103 -5.201 22.842 1.00 94.62 182 PRO A C 1
ATOM 1488 O O . PRO A 1 182 ? 16.095 -5.273 23.566 1.00 94.62 182 PRO A O 1
ATOM 1491 N N . PHE A 1 183 ? 14.337 -6.266 22.587 1.00 93.81 183 PHE A N 1
ATOM 1492 C CA . PHE A 1 183 ? 14.570 -7.597 23.148 1.00 93.81 183 PHE A CA 1
ATOM 1493 C C . PHE A 1 183 ? 15.449 -8.465 22.244 1.00 93.81 183 PHE A C 1
ATOM 1495 O O . PHE A 1 183 ? 16.244 -9.263 22.740 1.00 93.81 183 PHE A O 1
ATOM 1502 N N . THR A 1 184 ? 15.324 -8.314 20.922 1.00 94.00 184 THR A N 1
ATOM 1503 C CA . THR A 1 184 ? 16.051 -9.135 19.932 1.00 94.00 184 THR A CA 1
ATOM 1504 C C . THR A 1 184 ? 17.096 -8.360 19.130 1.00 94.00 184 THR A C 1
ATOM 1506 O O . THR A 1 184 ? 17.908 -8.970 18.434 1.00 94.00 184 THR A O 1
ATOM 1509 N N . ASN A 1 185 ? 17.090 -7.026 19.214 1.00 94.12 185 ASN A N 1
ATOM 1510 C CA . ASN A 1 185 ? 17.892 -6.110 18.401 1.00 94.12 185 ASN A CA 1
ATOM 1511 C C . ASN A 1 185 ? 17.641 -6.241 16.882 1.00 94.12 185 ASN A C 1
ATOM 1513 O O . ASN A 1 185 ? 18.450 -5.795 16.065 1.00 94.12 185 ASN A O 1
ATOM 1517 N N . GLN A 1 186 ? 16.524 -6.861 16.483 1.00 93.50 186 GLN A N 1
ATOM 1518 C CA . GLN A 1 186 ? 16.109 -6.966 15.087 1.00 93.50 186 GLN A CA 1
ATOM 1519 C C . GLN A 1 186 ? 15.360 -5.705 14.652 1.00 93.50 186 GLN A C 1
ATOM 1521 O O . GLN A 1 186 ? 14.586 -5.124 15.410 1.00 93.50 186 GLN A O 1
ATOM 1526 N N . LYS A 1 187 ? 15.586 -5.264 13.411 1.00 93.19 187 LYS A N 1
ATOM 1527 C CA . LYS A 1 187 ? 14.883 -4.106 12.852 1.00 93.19 187 LYS A CA 1
ATOM 1528 C C . LYS A 1 187 ? 13.571 -4.549 12.209 1.00 93.19 187 LYS A C 1
ATOM 1530 O O . LYS A 1 187 ? 13.595 -5.297 11.238 1.00 93.19 187 LYS A O 1
ATOM 1535 N N . VAL A 1 188 ? 12.465 -3.997 12.686 1.00 93.50 188 VAL A N 1
ATOM 1536 C CA . VAL A 1 188 ? 11.137 -4.098 12.078 1.00 93.50 188 VAL A CA 1
ATOM 1537 C C . VAL A 1 188 ? 10.962 -2.898 11.156 1.00 93.50 188 VAL A C 1
ATOM 1539 O O . VAL A 1 188 ? 11.107 -1.748 11.582 1.00 93.50 188 VAL A O 1
ATOM 1542 N N . ARG A 1 189 ? 10.719 -3.153 9.872 1.00 92.75 189 ARG A N 1
ATOM 1543 C CA . ARG A 1 189 ? 10.525 -2.115 8.849 1.00 92.75 189 ARG A CA 1
ATOM 1544 C C . ARG A 1 189 ? 9.080 -2.124 8.372 1.00 92.75 189 ARG A C 1
ATOM 1546 O O . ARG A 1 189 ? 8.400 -3.135 8.505 1.00 92.75 189 ARG A O 1
ATOM 1553 N N . CYS A 1 190 ? 8.647 -1.012 7.793 1.00 94.75 190 CYS A N 1
ATOM 1554 C CA . CYS A 1 190 ? 7.404 -0.973 7.038 1.00 94.75 190 CYS A CA 1
ATOM 1555 C C . CYS A 1 190 ? 7.579 -1.752 5.724 1.00 94.75 190 CYS A C 1
ATOM 1557 O O . CYS A 1 190 ? 8.347 -1.351 4.850 1.00 94.75 190 CYS A O 1
ATOM 1559 N N . GLU A 1 191 ? 6.877 -2.871 5.610 1.00 94.25 191 GLU A N 1
ATOM 1560 C CA . GLU A 1 191 ? 6.823 -3.758 4.454 1.00 94.25 191 GLU A CA 1
ATOM 1561 C C . GLU A 1 191 ? 5.751 -3.314 3.453 1.00 94.25 191 GLU A C 1
ATOM 1563 O O . GLU A 1 191 ? 4.787 -2.610 3.783 1.00 94.25 191 GLU A O 1
ATOM 1568 N N . ARG A 1 192 ? 5.929 -3.728 2.196 1.00 92.75 192 ARG A N 1
ATOM 1569 C CA . ARG A 1 192 ? 5.036 -3.373 1.095 1.00 92.75 192 ARG A CA 1
ATOM 1570 C C . ARG A 1 192 ? 3.812 -4.289 1.067 1.00 92.75 192 ARG A C 1
ATOM 1572 O O . ARG A 1 192 ? 3.948 -5.467 0.756 1.00 92.75 192 ARG A O 1
ATOM 1579 N N . GLY A 1 193 ? 2.626 -3.717 1.274 1.00 94.94 193 GLY A N 1
ATOM 1580 C CA . GLY A 1 193 ? 1.333 -4.409 1.186 1.00 94.94 193 GLY A CA 1
ATOM 1581 C C . GLY A 1 193 ? 0.424 -3.927 0.061 1.00 94.94 193 GLY A C 1
ATOM 1582 O O . GLY A 1 193 ? -0.798 -3.978 0.193 1.00 94.94 193 GLY A O 1
ATOM 1583 N N . ILE A 1 194 ? 0.997 -3.389 -1.018 1.00 95.00 194 ILE A N 1
ATOM 1584 C CA . ILE A 1 194 ? 0.243 -2.794 -2.129 1.00 95.00 194 ILE A CA 1
ATOM 1585 C C . ILE A 1 194 ? -0.421 -3.901 -2.958 1.00 95.00 194 ILE A C 1
ATOM 1587 O O . ILE A 1 194 ? 0.241 -4.794 -3.496 1.00 95.00 194 ILE A O 1
ATOM 1591 N N . ALA A 1 195 ? -1.747 -3.842 -3.083 1.00 91.69 195 ALA A N 1
ATOM 1592 C CA . ALA A 1 195 ? -2.508 -4.829 -3.838 1.00 91.69 195 ALA A CA 1
ATOM 1593 C C . ALA A 1 195 ? -2.171 -4.772 -5.338 1.00 91.69 195 ALA A C 1
ATOM 1595 O O . ALA A 1 195 ? -2.066 -3.697 -5.928 1.00 91.69 195 ALA A O 1
ATOM 1596 N N . ASN A 1 196 ? -2.056 -5.942 -5.975 1.00 90.12 196 ASN A N 1
ATOM 1597 C CA . ASN A 1 196 ? -1.791 -6.072 -7.414 1.00 90.12 196 ASN A CA 1
ATOM 1598 C C . ASN A 1 196 ? -0.511 -5.365 -7.897 1.00 90.12 196 ASN A C 1
ATOM 1600 O O . ASN A 1 196 ? -0.408 -5.024 -9.074 1.00 90.12 196 ASN A O 1
ATOM 1604 N N . ASP A 1 197 ? 0.474 -5.151 -7.020 1.00 91.06 197 ASP A N 1
ATOM 1605 C CA . ASP A 1 197 ? 1.651 -4.353 -7.367 1.00 91.06 197 ASP A CA 1
ATOM 1606 C C . ASP A 1 197 ? 2.452 -4.947 -8.540 1.00 91.06 197 ASP A C 1
ATOM 1608 O O . ASP A 1 197 ? 2.907 -4.238 -9.429 1.00 91.06 197 ASP A O 1
ATOM 1612 N N . TRP A 1 198 ? 2.521 -6.270 -8.635 1.00 87.88 198 TRP A N 1
ATOM 1613 C CA . TRP A 1 198 ? 3.250 -6.965 -9.701 1.00 87.88 198 TRP A CA 1
ATOM 1614 C C . TRP A 1 198 ? 2.487 -7.076 -11.031 1.00 87.88 198 TRP A C 1
ATOM 1616 O O . TRP A 1 198 ? 2.994 -7.668 -11.983 1.00 87.88 198 TRP A O 1
ATOM 1626 N N . GLN A 1 199 ? 1.252 -6.569 -11.117 1.00 90.44 199 GLN A N 1
ATOM 1627 C CA . GLN A 1 199 ? 0.452 -6.699 -12.334 1.00 90.44 199 GLN A CA 1
ATOM 1628 C C . GLN A 1 199 ? 0.926 -5.738 -13.426 1.00 90.44 199 GLN A C 1
ATOM 1630 O O . GLN A 1 199 ? 1.101 -4.541 -13.202 1.00 90.44 199 GLN A O 1
ATOM 1635 N N . VAL A 1 200 ? 1.070 -6.276 -14.638 1.00 90.62 200 VAL A N 1
ATOM 1636 C CA . VAL A 1 200 ? 1.417 -5.524 -15.846 1.00 90.62 200 VAL A CA 1
ATOM 1637 C C . VAL A 1 200 ? 0.211 -5.514 -16.795 1.00 90.62 200 VAL A C 1
ATOM 1639 O O . VAL A 1 200 ? -0.357 -6.584 -17.045 1.00 90.62 200 VAL A O 1
ATOM 1642 N N . PRO A 1 201 ? -0.185 -4.350 -17.350 1.00 92.75 201 PRO A N 1
ATOM 1643 C CA . PRO A 1 201 ? -1.255 -4.275 -18.343 1.00 92.75 201 PRO A CA 1
ATOM 1644 C C . PRO A 1 201 ? -0.965 -5.143 -19.572 1.00 92.75 201 PRO A C 1
ATOM 1646 O O . PRO A 1 201 ? 0.148 -5.145 -20.113 1.00 92.75 201 PRO A O 1
ATOM 1649 N N . LYS A 1 202 ? -1.971 -5.900 -20.024 1.00 92.31 202 LYS A N 1
ATOM 1650 C CA . LYS A 1 202 ? -1.815 -6.874 -21.121 1.00 92.31 202 LYS A CA 1
ATOM 1651 C C . LYS A 1 202 ? -1.458 -6.192 -22.437 1.00 92.31 202 LYS A C 1
ATOM 1653 O O . LYS A 1 202 ? -0.774 -6.786 -23.267 1.00 92.31 202 LYS A O 1
ATOM 1658 N N . GLU A 1 203 ? -1.891 -4.950 -22.608 1.00 93.19 203 GLU A N 1
ATOM 1659 C CA . GLU A 1 203 ? -1.711 -4.149 -23.816 1.00 93.19 203 GLU A CA 1
ATOM 1660 C C . GLU A 1 203 ? -0.230 -3.830 -24.062 1.00 93.19 203 GLU A C 1
ATOM 1662 O O . GLU A 1 203 ? 0.198 -3.702 -25.207 1.00 93.19 203 GLU A O 1
ATOM 1667 N N . TYR A 1 204 ? 0.578 -3.750 -23.000 1.00 94.88 204 TYR A N 1
ATOM 1668 C CA . TYR A 1 204 ? 1.999 -3.406 -23.104 1.00 94.88 204 TYR A CA 1
ATOM 1669 C C . TYR A 1 204 ? 2.877 -4.615 -23.426 1.00 94.88 204 TYR A C 1
ATOM 1671 O O . TYR A 1 204 ? 3.994 -4.450 -23.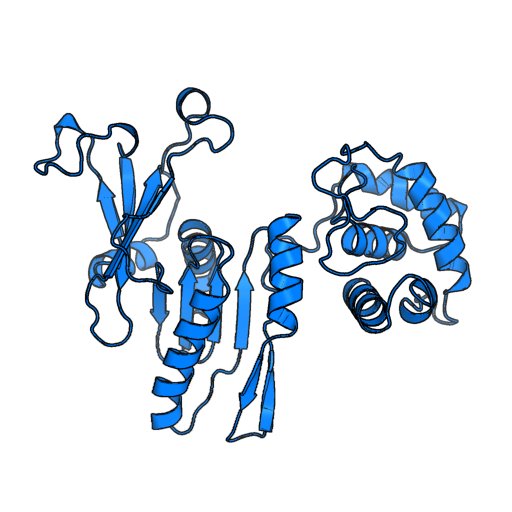916 1.00 94.88 204 TYR A O 1
ATOM 1679 N N . LYS A 1 205 ? 2.375 -5.833 -23.178 1.00 93.69 205 LYS A N 1
ATOM 1680 C CA . LYS A 1 205 ? 3.138 -7.081 -23.305 1.00 93.69 205 LYS A CA 1
ATOM 1681 C C . LYS A 1 205 ? 3.804 -7.218 -24.674 1.00 93.69 205 LYS A C 1
ATOM 1683 O O . LYS A 1 205 ? 5.001 -7.475 -24.743 1.00 93.69 205 LYS A O 1
ATOM 1688 N N . VAL A 1 206 ? 3.045 -6.976 -25.744 1.00 96.06 206 VAL A N 1
ATOM 1689 C CA . VAL A 1 206 ? 3.537 -7.085 -27.128 1.00 96.06 206 VAL A CA 1
ATOM 1690 C C . VAL A 1 206 ? 4.695 -6.117 -27.380 1.00 96.06 206 VAL A C 1
ATOM 1692 O O . VAL A 1 206 ? 5.674 -6.485 -28.021 1.00 96.06 206 VAL A O 1
ATOM 1695 N N . ILE A 1 207 ? 4.614 -4.898 -26.836 1.00 97.50 207 ILE A N 1
ATOM 1696 C CA . ILE A 1 207 ? 5.650 -3.872 -27.000 1.00 97.50 207 ILE A CA 1
ATOM 1697 C C . ILE A 1 207 ? 6.937 -4.297 -26.287 1.00 97.50 207 ILE A C 1
ATOM 1699 O O . ILE A 1 207 ? 8.013 -4.211 -26.879 1.00 97.50 207 ILE A O 1
ATOM 1703 N N . TYR A 1 208 ? 6.837 -4.782 -25.045 1.00 97.81 208 TYR A N 1
ATOM 1704 C CA . TYR A 1 208 ? 8.010 -5.252 -24.308 1.00 97.81 208 TYR A CA 1
ATOM 1705 C C . TYR A 1 208 ? 8.676 -6.440 -24.997 1.00 97.81 208 TYR A C 1
ATOM 1707 O O . TYR A 1 208 ? 9.889 -6.424 -25.163 1.00 97.81 208 TYR A O 1
ATOM 1715 N N . GLU A 1 209 ? 7.905 -7.441 -25.428 1.00 97.62 209 GLU A N 1
ATOM 1716 C CA . GLU A 1 209 ? 8.430 -8.639 -26.097 1.00 97.62 209 GLU A CA 1
ATOM 1717 C C . GLU A 1 209 ? 9.107 -8.307 -27.434 1.00 97.62 209 GLU A C 1
ATOM 1719 O O . GLU A 1 209 ? 10.178 -8.839 -27.736 1.00 97.62 209 GLU A O 1
ATOM 1724 N N . GLU A 1 210 ? 8.516 -7.407 -28.225 1.00 97.88 210 GLU A N 1
ATOM 1725 C CA . GLU A 1 210 ? 9.091 -6.966 -29.496 1.00 97.88 210 GLU A CA 1
ATOM 1726 C C . GLU A 1 210 ? 10.437 -6.263 -29.277 1.00 97.88 210 GLU A C 1
ATOM 1728 O O . GLU A 1 210 ? 11.444 -6.659 -29.865 1.00 97.88 210 GLU A O 1
ATOM 1733 N N . VAL A 1 211 ? 10.480 -5.273 -28.380 1.00 98.12 211 VAL A N 1
ATOM 1734 C CA . VAL A 1 211 ? 11.704 -4.510 -28.090 1.00 98.12 211 VAL A CA 1
ATOM 1735 C C . VAL A 1 211 ? 12.774 -5.385 -27.438 1.00 98.12 211 VAL A C 1
ATOM 1737 O O . VAL A 1 211 ? 13.946 -5.308 -27.806 1.00 98.12 211 VAL A O 1
ATOM 1740 N N . ALA A 1 212 ? 12.385 -6.248 -26.501 1.00 97.25 212 ALA A N 1
ATOM 1741 C CA . ALA A 1 212 ? 13.287 -7.183 -25.840 1.00 97.25 212 ALA A CA 1
ATOM 1742 C C . ALA A 1 212 ? 13.969 -8.116 -26.850 1.00 97.25 212 ALA A C 1
ATOM 1744 O O . ALA A 1 212 ? 15.180 -8.334 -26.785 1.00 97.25 212 ALA A O 1
ATOM 1745 N N . LYS A 1 213 ? 13.215 -8.601 -27.844 1.00 97.38 213 LYS A N 1
ATOM 1746 C CA . LYS A 1 213 ? 13.749 -9.418 -28.937 1.00 97.38 213 LYS A CA 1
ATOM 1747 C C . LYS A 1 213 ? 14.677 -8.627 -29.864 1.00 97.38 213 LYS A C 1
ATOM 1749 O O . LYS A 1 213 ? 15.722 -9.157 -30.241 1.00 97.38 213 LYS A O 1
ATOM 1754 N N . GLU A 1 214 ? 14.308 -7.397 -30.234 1.00 96.44 214 GLU A N 1
ATOM 1755 C CA . GLU A 1 214 ? 15.133 -6.503 -31.066 1.00 96.44 214 GLU A CA 1
ATOM 1756 C C . GLU A 1 214 ? 16.503 -6.237 -30.413 1.00 96.44 214 GLU A C 1
ATOM 1758 O O . GLU A 1 214 ? 17.543 -6.396 -31.054 1.00 96.44 214 GLU A O 1
ATOM 1763 N N . GLU A 1 215 ? 16.506 -5.891 -29.124 1.00 96.12 215 GLU A N 1
ATOM 1764 C CA . GLU A 1 215 ? 17.693 -5.433 -28.383 1.00 96.12 215 GLU A CA 1
ATOM 1765 C C . GLU A 1 215 ? 18.394 -6.559 -27.592 1.00 96.12 215 GLU A C 1
ATOM 1767 O O . GLU A 1 215 ? 19.417 -6.337 -26.941 1.00 96.12 215 GLU A O 1
ATOM 1772 N N . LYS A 1 216 ? 17.883 -7.796 -27.684 1.00 95.44 216 LYS A N 1
ATOM 1773 C CA . LYS A 1 216 ? 18.405 -9.003 -27.015 1.00 95.44 216 LYS A CA 1
ATOM 1774 C C . LYS A 1 216 ? 18.531 -8.834 -25.496 1.00 95.44 216 LYS A C 1
ATOM 1776 O O . LYS A 1 216 ? 19.593 -9.106 -24.927 1.00 95.44 216 LYS A O 1
ATOM 1781 N N . VAL A 1 217 ? 17.449 -8.388 -24.864 1.00 96.62 217 VAL A N 1
ATOM 1782 C CA . VAL A 1 217 ? 17.276 -8.316 -23.403 1.00 96.62 217 VAL A CA 1
ATOM 1783 C C . VAL A 1 217 ? 16.021 -9.087 -22.981 1.00 96.62 217 VAL A C 1
ATOM 1785 O O . VAL A 1 217 ? 15.262 -9.537 -23.836 1.00 96.62 217 VAL A O 1
ATOM 1788 N N . THR A 1 218 ? 15.787 -9.256 -21.680 1.00 96.19 218 THR A N 1
ATOM 1789 C CA . THR A 1 218 ? 14.527 -9.826 -21.173 1.00 96.19 218 THR A CA 1
ATOM 1790 C C . THR A 1 218 ? 13.428 -8.755 -21.113 1.00 96.19 218 THR A C 1
ATOM 1792 O O . THR A 1 218 ? 13.709 -7.607 -20.746 1.00 96.19 218 THR A O 1
ATOM 1795 N N . PRO A 1 219 ? 12.173 -9.081 -21.476 1.00 96.44 219 PRO A N 1
ATOM 1796 C CA . PRO A 1 219 ? 11.068 -8.132 -21.363 1.00 96.44 219 PRO A CA 1
ATOM 1797 C C . PRO A 1 219 ? 10.775 -7.760 -19.902 1.00 96.44 219 PRO A C 1
ATOM 1799 O O . PRO A 1 219 ? 10.425 -6.612 -19.634 1.00 96.44 219 PRO A O 1
ATOM 1802 N N . GLU A 1 220 ? 10.990 -8.677 -18.955 1.00 95.56 220 GLU A N 1
ATOM 1803 C CA . GLU A 1 220 ? 10.793 -8.459 -17.519 1.00 95.56 220 GLU A CA 1
ATOM 1804 C C . GLU A 1 220 ? 11.696 -7.345 -16.979 1.00 95.56 220 GLU A C 1
ATOM 1806 O O . GLU A 1 220 ? 11.231 -6.508 -16.210 1.00 95.56 220 GLU A O 1
ATOM 1811 N N . ALA A 1 221 ? 12.951 -7.255 -17.434 1.00 96.31 221 ALA A N 1
ATOM 1812 C CA . ALA A 1 221 ? 13.849 -6.178 -17.019 1.00 96.31 221 ALA A CA 1
ATOM 1813 C C . ALA A 1 221 ? 13.350 -4.797 -17.481 1.00 96.31 221 ALA A C 1
ATOM 1815 O O . ALA A 1 221 ? 13.435 -3.823 -16.736 1.00 96.31 221 ALA A O 1
ATOM 1816 N N . ILE A 1 222 ? 12.773 -4.697 -18.685 1.00 97.69 222 ILE A N 1
ATOM 1817 C CA . ILE A 1 222 ? 12.164 -3.445 -19.166 1.00 97.69 222 ILE A CA 1
ATOM 1818 C C . ILE A 1 222 ? 10.927 -3.103 -18.323 1.00 97.69 222 ILE A C 1
ATOM 1820 O O . ILE A 1 222 ? 10.757 -1.948 -17.920 1.00 97.69 222 ILE A O 1
ATOM 1824 N N . MET A 1 223 ? 10.083 -4.100 -18.030 1.00 96.69 223 MET A N 1
ATOM 1825 C CA . MET A 1 223 ? 8.897 -3.935 -17.181 1.00 96.69 223 MET A CA 1
ATOM 1826 C C . MET A 1 223 ? 9.272 -3.462 -15.775 1.00 96.69 223 MET A C 1
ATOM 1828 O O . MET A 1 223 ? 8.624 -2.553 -15.262 1.00 96.69 223 MET A O 1
ATOM 1832 N N . ALA A 1 224 ? 10.327 -4.025 -15.180 1.00 95.81 224 ALA A N 1
ATOM 1833 C CA . ALA A 1 224 ? 10.813 -3.658 -13.855 1.00 95.81 224 ALA A CA 1
ATOM 1834 C C . ALA A 1 224 ? 11.238 -2.184 -13.787 1.00 95.81 224 ALA A C 1
ATOM 1836 O O . ALA A 1 224 ? 10.832 -1.466 -12.870 1.00 95.81 224 ALA A O 1
ATOM 1837 N N . ILE A 1 225 ? 11.968 -1.690 -14.796 1.00 97.12 225 ILE A N 1
ATOM 1838 C CA . ILE A 1 225 ? 12.333 -0.267 -14.885 1.00 97.12 225 ILE A CA 1
ATOM 1839 C C . ILE A 1 225 ? 11.088 0.608 -15.061 1.00 97.12 225 ILE A C 1
ATOM 1841 O O . ILE A 1 225 ? 10.930 1.594 -14.345 1.00 97.12 225 ILE A O 1
ATOM 1845 N N . HIS A 1 226 ? 10.172 0.246 -15.962 1.00 97.25 226 HIS A N 1
ATOM 1846 C CA . HIS A 1 226 ? 8.955 1.031 -16.189 1.00 97.25 226 HIS A CA 1
ATOM 1847 C C . HIS A 1 226 ? 8.075 1.099 -14.930 1.00 97.25 226 HIS A C 1
ATOM 1849 O O . HIS A 1 226 ? 7.627 2.174 -14.529 1.00 97.25 226 HIS A O 1
ATOM 1855 N N . LYS A 1 227 ? 7.895 -0.035 -14.242 1.00 95.19 227 LYS A N 1
ATOM 1856 C CA . LYS A 1 227 ? 7.174 -0.124 -12.969 1.00 95.19 227 LYS A CA 1
ATOM 1857 C C . LYS A 1 227 ? 7.837 0.732 -11.893 1.00 95.19 227 LYS A C 1
ATOM 1859 O O . LYS A 1 227 ? 7.153 1.494 -11.217 1.00 95.19 227 LYS A O 1
ATOM 1864 N N . THR A 1 228 ? 9.156 0.632 -11.766 1.00 94.50 228 THR A N 1
ATOM 1865 C CA . THR A 1 228 ? 9.940 1.372 -10.772 1.00 94.50 228 THR A CA 1
ATOM 1866 C C . THR A 1 228 ? 9.860 2.879 -10.983 1.00 94.50 228 THR A C 1
ATOM 1868 O O . THR A 1 228 ? 9.689 3.626 -10.020 1.00 94.50 228 THR A O 1
ATOM 1871 N N . GLU A 1 229 ? 9.983 3.333 -12.230 1.00 96.00 229 GLU A N 1
ATOM 1872 C CA . GLU A 1 229 ? 10.098 4.755 -12.537 1.00 96.00 229 GLU A CA 1
ATOM 1873 C C . GLU A 1 229 ? 8.754 5.485 -12.525 1.00 96.00 229 GLU A C 1
ATOM 1875 O O . GLU A 1 229 ? 8.668 6.580 -11.965 1.00 96.00 229 GLU A O 1
ATOM 1880 N N . ASN A 1 230 ? 7.698 4.915 -13.107 1.00 95.00 230 ASN A N 1
ATOM 1881 C CA . ASN A 1 230 ? 6.419 5.621 -13.235 1.00 95.00 230 ASN A CA 1
ATOM 1882 C C . ASN A 1 230 ? 5.182 4.766 -12.913 1.00 95.00 230 ASN A C 1
ATOM 1884 O O . ASN A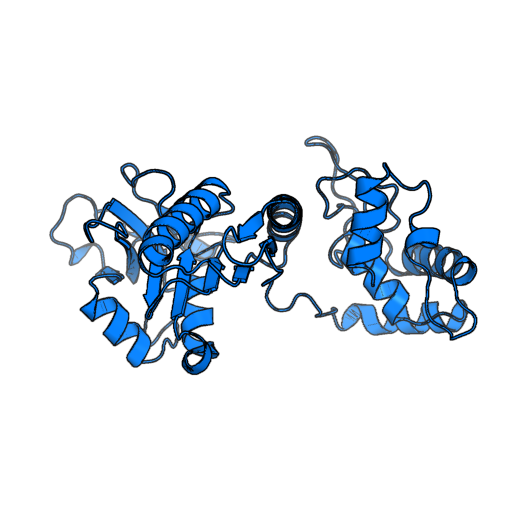 1 230 ? 4.069 5.192 -13.204 1.00 95.00 230 ASN A O 1
ATOM 1888 N N . ASN A 1 231 ? 5.349 3.578 -12.324 1.00 95.62 231 ASN A N 1
ATOM 1889 C CA . ASN A 1 231 ? 4.257 2.643 -12.047 1.00 95.62 231 ASN A CA 1
ATOM 1890 C C . ASN A 1 231 ? 3.459 2.222 -13.302 1.00 95.62 231 ASN A C 1
ATOM 1892 O O . ASN A 1 231 ? 2.230 2.130 -13.266 1.00 95.62 231 ASN A O 1
ATOM 1896 N N . LEU A 1 232 ? 4.163 1.971 -14.416 1.00 95.56 232 LEU A N 1
ATOM 1897 C CA . LEU A 1 232 ? 3.599 1.518 -15.700 1.00 95.56 232 LEU A CA 1
ATOM 1898 C C . LEU A 1 232 ? 2.582 2.494 -16.322 1.00 95.56 232 LEU A C 1
ATOM 1900 O O . LEU A 1 232 ? 1.697 2.086 -17.080 1.00 95.56 232 LEU A O 1
ATOM 1904 N N . GLN A 1 233 ? 2.677 3.780 -15.995 1.00 95.00 233 GLN A N 1
ATOM 1905 C CA . GLN A 1 233 ? 1.799 4.797 -16.565 1.00 95.00 233 GLN A CA 1
ATOM 1906 C C . GLN A 1 233 ? 2.251 5.176 -17.979 1.00 95.00 233 GLN A C 1
ATOM 1908 O O . GLN A 1 233 ? 3.436 5.183 -18.294 1.00 95.00 233 GLN A O 1
ATOM 1913 N N . LEU A 1 234 ? 1.310 5.567 -18.841 1.00 95.62 234 LEU A N 1
ATOM 1914 C CA . LEU A 1 234 ? 1.630 6.135 -20.162 1.00 95.62 234 LEU A CA 1
ATOM 1915 C C . LEU A 1 234 ? 1.867 7.647 -20.109 1.00 95.62 234 LEU A C 1
ATOM 1917 O O . LEU A 1 234 ? 1.767 8.335 -21.125 1.00 95.62 234 LEU A O 1
ATOM 1921 N N . THR A 1 235 ? 2.187 8.164 -18.928 1.00 95.81 235 THR A N 1
ATOM 1922 C CA . THR A 1 235 ? 2.524 9.563 -18.707 1.00 95.81 235 THR A CA 1
ATOM 1923 C C . THR A 1 235 ? 3.949 9.692 -18.195 1.00 95.81 235 THR A C 1
ATOM 1925 O O . THR A 1 235 ? 4.532 8.765 -17.633 1.00 95.81 235 THR A O 1
ATOM 1928 N N . ASN A 1 236 ? 4.519 10.876 -18.377 1.00 95.25 236 ASN A N 1
ATOM 1929 C CA . ASN A 1 236 ? 5.877 11.205 -17.962 1.00 95.25 236 ASN A CA 1
ATOM 1930 C C . ASN A 1 236 ? 6.012 11.459 -16.445 1.00 95.25 236 ASN A C 1
ATOM 1932 O O . ASN A 1 236 ? 6.996 12.056 -16.018 1.00 95.25 236 ASN A O 1
ATOM 1936 N N . GLN A 1 237 ? 5.051 11.056 -15.611 1.00 94.94 237 GLN A N 1
ATOM 1937 C CA . GLN A 1 237 ? 5.090 11.330 -14.175 1.00 94.94 237 GLN A CA 1
ATOM 1938 C C . GLN A 1 237 ? 5.918 10.300 -13.410 1.00 94.94 237 GLN A C 1
ATOM 1940 O O . GLN A 1 237 ? 5.535 9.142 -13.292 1.00 94.94 237 GLN A O 1
ATOM 1945 N N . LEU A 1 238 ? 7.011 10.746 -12.790 1.00 94.94 238 LEU A N 1
ATOM 1946 C CA . LEU A 1 238 ? 7.799 9.903 -11.892 1.00 94.94 238 LEU A CA 1
ATOM 1947 C C . LEU A 1 238 ? 7.005 9.526 -10.628 1.00 94.94 238 LEU A C 1
ATOM 1949 O O . LEU A 1 238 ? 6.361 10.382 -10.003 1.00 94.94 238 LEU A O 1
ATOM 1953 N N . VAL A 1 239 ? 7.121 8.265 -10.210 1.00 93.62 239 VAL A N 1
ATOM 1954 C CA . VAL A 1 239 ? 6.522 7.705 -8.989 1.00 93.62 239 VAL A CA 1
ATOM 1955 C C . VAL A 1 239 ? 7.595 7.553 -7.909 1.00 93.62 239 VAL A C 1
ATOM 1957 O O . VAL A 1 239 ? 7.958 6.464 -7.469 1.00 93.62 239 VAL A O 1
ATOM 1960 N N . SER A 1 240 ? 8.148 8.692 -7.493 1.00 91.94 240 SER A N 1
ATOM 1961 C CA . SER A 1 240 ? 9.080 8.749 -6.371 1.00 91.94 240 SER A CA 1
ATOM 1962 C C . SER A 1 240 ? 9.131 10.133 -5.733 1.00 91.94 240 SER A C 1
ATOM 1964 O O . SER A 1 240 ? 8.901 11.150 -6.394 1.00 91.94 240 SER A O 1
ATOM 1966 N N . ALA A 1 241 ? 9.439 10.172 -4.436 1.00 85.56 241 ALA A N 1
ATOM 1967 C CA . ALA A 1 241 ? 9.787 11.403 -3.729 1.00 85.56 241 ALA A CA 1
ATOM 1968 C C . ALA A 1 241 ? 11.219 11.880 -4.038 1.00 85.56 241 ALA A C 1
ATOM 1970 O O . ALA A 1 241 ? 11.529 13.059 -3.849 1.00 85.56 241 ALA A O 1
ATOM 1971 N N . HIS A 1 242 ? 12.086 10.976 -4.499 1.00 88.31 242 HIS A N 1
ATOM 1972 C CA . HIS A 1 242 ? 13.491 11.253 -4.765 1.00 88.31 242 HIS A CA 1
ATOM 1973 C C . HIS A 1 242 ? 13.705 11.711 -6.207 1.00 88.31 242 HIS A C 1
ATOM 1975 O O . HIS A 1 242 ? 12.943 11.378 -7.116 1.00 88.31 242 HIS A O 1
ATOM 1981 N N . LYS A 1 243 ? 14.774 12.482 -6.426 1.00 87.69 243 LYS A N 1
ATOM 1982 C CA . LYS A 1 243 ? 15.142 12.932 -7.768 1.00 87.69 243 LYS A CA 1
ATOM 1983 C C . LYS A 1 243 ? 15.998 11.870 -8.444 1.00 87.69 243 LYS A C 1
ATOM 1985 O O . LYS A 1 243 ? 17.119 11.610 -8.010 1.00 87.69 243 LYS A O 1
ATOM 1990 N N . VAL A 1 244 ? 15.497 11.318 -9.542 1.00 90.94 244 VAL A N 1
ATOM 1991 C CA . VAL A 1 244 ? 16.265 10.440 -10.424 1.00 90.94 244 VAL A CA 1
ATOM 1992 C C . VAL A 1 244 ? 16.057 10.847 -11.882 1.00 90.94 244 VAL A C 1
ATOM 1994 O O . VAL A 1 244 ? 14.974 11.259 -12.294 1.00 90.94 244 VAL A O 1
ATOM 1997 N N . LYS A 1 245 ? 17.116 10.732 -12.675 1.00 93.50 245 LYS A N 1
ATOM 1998 C CA . LYS A 1 245 ? 17.133 10.859 -14.127 1.00 93.50 245 LYS A CA 1
ATOM 1999 C C . LYS A 1 245 ? 16.593 9.561 -14.729 1.00 93.50 245 LYS A C 1
ATOM 2001 O O . LYS A 1 245 ? 17.356 8.748 -15.248 1.00 93.50 245 LYS A O 1
ATOM 2006 N N . ALA A 1 246 ? 15.289 9.371 -14.588 1.00 94.62 246 ALA A N 1
ATOM 2007 C CA . ALA A 1 246 ? 14.548 8.242 -15.130 1.00 94.62 246 ALA A CA 1
ATOM 2008 C C . ALA A 1 246 ? 14.379 8.343 -16.658 1.00 94.62 246 ALA A C 1
ATOM 2010 O O . ALA A 1 246 ? 14.628 9.385 -17.273 1.00 94.62 246 ALA A O 1
ATOM 2011 N N . SER A 1 247 ? 13.983 7.232 -17.275 1.00 96.00 247 SER A N 1
ATOM 2012 C CA . SER A 1 247 ? 13.656 7.150 -18.701 1.00 96.00 247 SER A CA 1
ATOM 2013 C C . SER A 1 247 ? 12.159 7.269 -18.978 1.00 96.00 247 SER A C 1
ATOM 2015 O O . SER A 1 247 ? 11.789 7.940 -19.937 1.00 96.00 247 SER A O 1
ATOM 2017 N N . PHE A 1 248 ? 11.316 6.643 -18.157 1.00 96.56 248 PHE A N 1
ATOM 2018 C CA . PHE A 1 248 ? 9.857 6.617 -18.288 1.00 96.56 248 PHE A CA 1
ATOM 2019 C C . PHE A 1 248 ? 9.151 7.760 -17.552 1.00 96.56 248 PHE A C 1
ATOM 2021 O O . PHE A 1 248 ? 7.970 8.008 -17.787 1.00 96.56 248 PHE A O 1
ATOM 2028 N N . GLY A 1 249 ? 9.854 8.464 -16.665 1.00 93.56 249 GLY A N 1
ATOM 2029 C CA . GLY A 1 249 ? 9.268 9.523 -15.855 1.00 93.56 249 GLY A CA 1
ATOM 2030 C C . GLY A 1 249 ? 10.212 10.690 -15.609 1.00 93.56 249 GLY A C 1
ATOM 2031 O O . GLY A 1 249 ? 11.431 10.579 -15.708 1.00 93.56 249 GLY A O 1
ATOM 2032 N N . GLN A 1 250 ? 9.620 11.815 -15.240 1.00 92.88 250 GLN A N 1
ATOM 2033 C CA . GLN A 1 250 ? 10.288 13.001 -14.741 1.00 92.88 250 GLN A CA 1
ATOM 2034 C C . GLN A 1 250 ? 9.558 13.533 -13.509 1.00 92.88 250 GLN A C 1
ATOM 2036 O O . GLN A 1 250 ? 8.351 13.342 -13.324 1.00 92.88 250 GLN A O 1
ATOM 2041 N N . GLN A 1 251 ? 10.309 14.187 -12.630 1.00 90.62 251 GLN A N 1
ATOM 2042 C CA . GLN A 1 251 ? 9.720 14.859 -11.485 1.00 90.62 251 GLN A CA 1
ATOM 2043 C C . GLN A 1 251 ? 9.060 16.155 -11.958 1.00 90.62 251 GLN A C 1
ATOM 2045 O O . GLN A 1 251 ? 9.753 17.108 -12.302 1.00 90.62 251 GLN A O 1
ATOM 2050 N N . LEU A 1 252 ? 7.729 16.170 -11.958 1.00 90.50 252 LEU A N 1
ATOM 2051 C CA . LEU A 1 252 ? 6.935 17.341 -12.316 1.00 90.50 252 LEU A CA 1
ATOM 2052 C C . LEU A 1 252 ? 6.700 18.247 -11.104 1.00 90.50 252 LEU A C 1
ATOM 2054 O O . LEU A 1 252 ? 6.374 17.779 -10.007 1.00 90.50 252 LEU A O 1
ATOM 2058 N N . SER A 1 253 ? 6.836 19.547 -11.327 1.00 87.44 253 SER A N 1
ATOM 2059 C CA . SER A 1 253 ? 6.388 20.618 -10.439 1.00 87.44 253 SER A CA 1
ATOM 2060 C C . SER A 1 253 ? 4.883 20.854 -10.601 1.00 87.44 253 SER A C 1
ATOM 2062 O O . SER A 1 253 ? 4.265 20.377 -11.546 1.00 87.44 253 SER A O 1
ATOM 2064 N N . VAL A 1 254 ? 4.285 21.654 -9.711 1.00 84.62 254 VAL A N 1
ATOM 2065 C CA . VAL A 1 254 ? 2.839 21.970 -9.739 1.00 84.62 254 VAL A CA 1
ATOM 2066 C C . VAL A 1 254 ? 2.388 22.611 -11.062 1.00 84.62 254 VAL A C 1
ATOM 2068 O O . VAL A 1 254 ? 1.243 22.438 -11.462 1.00 84.62 254 VAL A O 1
ATOM 2071 N N . ASN A 1 255 ? 3.286 23.328 -11.743 1.00 90.81 255 ASN A N 1
ATOM 2072 C CA . ASN A 1 255 ? 2.991 24.027 -12.996 1.00 90.81 255 ASN A CA 1
ATOM 2073 C C . ASN A 1 255 ? 3.355 23.221 -14.251 1.00 90.81 255 ASN A C 1
ATOM 2075 O O . ASN A 1 255 ? 3.054 23.667 -15.358 1.00 90.81 255 ASN A O 1
ATOM 2079 N N . ASP A 1 256 ? 4.028 22.079 -14.101 1.00 91.94 256 ASP A N 1
ATOM 2080 C CA . ASP A 1 256 ? 4.461 21.294 -15.252 1.00 91.94 256 ASP A CA 1
ATOM 2081 C C . ASP A 1 256 ? 3.284 20.469 -15.784 1.00 91.94 256 ASP A C 1
ATOM 2083 O O . ASP A 1 256 ? 2.495 19.902 -15.024 1.00 91.94 256 ASP A O 1
ATOM 2087 N N . SER A 1 257 ? 3.157 20.403 -17.109 1.00 91.75 257 SER A N 1
ATOM 2088 C CA . SER A 1 257 ? 2.093 19.629 -17.749 1.00 91.75 257 SER A CA 1
ATOM 2089 C C . SER A 1 257 ? 2.430 18.142 -17.764 1.00 91.75 257 SER A C 1
ATOM 2091 O O . SER A 1 257 ? 3.570 17.739 -18.000 1.00 91.75 257 SER A O 1
ATOM 2093 N N . ILE A 1 258 ? 1.412 17.318 -17.528 1.00 95.31 258 ILE A N 1
ATOM 2094 C CA . ILE A 1 258 ? 1.509 15.869 -17.690 1.00 95.31 258 ILE A CA 1
ATOM 2095 C C . ILE A 1 258 ? 1.446 15.565 -19.184 1.00 95.31 258 ILE A C 1
ATOM 2097 O O . ILE A 1 258 ? 0.486 15.946 -19.852 1.00 95.31 258 ILE A O 1
ATOM 2101 N N . GLU A 1 259 ? 2.450 14.863 -19.698 1.00 95.88 259 GLU A N 1
ATOM 2102 C CA . GLU A 1 259 ? 2.541 14.520 -21.119 1.00 95.88 259 GLU A CA 1
ATOM 2103 C C . GLU A 1 259 ? 2.479 13.008 -21.310 1.00 95.88 259 GLU A C 1
ATOM 2105 O O . GLU A 1 259 ? 2.960 12.241 -20.470 1.00 95.88 259 GLU A O 1
ATOM 2110 N N . ALA A 1 260 ? 1.902 12.582 -22.434 1.00 97.00 260 ALA A N 1
ATOM 2111 C CA . ALA A 1 260 ? 1.898 11.184 -22.836 1.00 97.00 260 ALA A CA 1
ATOM 2112 C C . ALA A 1 260 ? 3.291 10.749 -23.311 1.00 97.00 260 ALA A C 1
ATOM 2114 O O . ALA A 1 260 ? 3.979 11.493 -24.012 1.00 97.00 260 ALA A O 1
ATOM 2115 N N . ILE A 1 261 ? 3.689 9.524 -22.974 1.00 96.25 261 ILE A N 1
ATOM 2116 C CA . ILE A 1 261 ? 4.955 8.942 -23.429 1.00 96.25 261 ILE A CA 1
ATOM 2117 C C . ILE A 1 261 ? 4.744 8.002 -24.616 1.00 96.25 261 ILE A C 1
ATOM 2119 O O . ILE A 1 261 ? 3.752 7.276 -24.692 1.00 96.25 261 ILE A O 1
ATOM 2123 N N . ASN A 1 262 ? 5.724 7.945 -25.520 1.00 97.25 262 ASN A N 1
ATOM 2124 C CA . ASN A 1 262 ? 5.797 6.867 -26.501 1.00 97.25 262 ASN A CA 1
ATOM 2125 C C . ASN A 1 262 ? 6.483 5.654 -25.862 1.00 97.25 262 ASN A C 1
ATOM 2127 O O . ASN A 1 262 ? 7.711 5.591 -25.772 1.00 97.25 262 ASN A O 1
ATOM 2131 N N . LEU A 1 263 ? 5.672 4.694 -25.413 1.00 97.25 263 LEU A N 1
ATOM 2132 C CA . LEU A 1 263 ? 6.150 3.521 -24.685 1.00 97.25 263 LEU A CA 1
ATOM 2133 C C . LEU A 1 263 ? 7.235 2.751 -25.456 1.00 97.25 263 LEU A C 1
ATOM 2135 O O . LEU A 1 263 ? 8.278 2.434 -24.886 1.00 97.25 263 LEU A O 1
ATOM 2139 N N . LYS A 1 264 ? 7.029 2.490 -26.754 1.00 97.62 264 LYS A N 1
ATOM 2140 C CA . LYS A 1 264 ? 7.951 1.684 -27.572 1.00 97.62 264 LYS A CA 1
ATOM 2141 C C . LYS A 1 264 ? 9.320 2.348 -27.715 1.00 97.62 264 LYS A C 1
ATOM 2143 O O . LYS A 1 264 ? 10.345 1.677 -27.587 1.00 97.62 264 LYS A O 1
ATOM 2148 N N . ASP A 1 265 ? 9.344 3.658 -27.937 1.00 97.81 265 ASP A N 1
ATOM 2149 C CA . ASP A 1 265 ? 10.594 4.404 -28.105 1.00 97.81 265 ASP A CA 1
ATOM 2150 C C . ASP A 1 265 ? 11.406 4.448 -26.804 1.00 97.81 265 ASP A C 1
ATOM 2152 O O . ASP A 1 265 ? 12.621 4.223 -26.820 1.00 97.81 265 ASP A O 1
ATOM 2156 N N . ILE A 1 266 ? 10.741 4.659 -25.663 1.00 98.00 266 ILE A N 1
ATOM 2157 C CA . ILE A 1 266 ? 11.413 4.641 -24.358 1.00 98.00 266 ILE A CA 1
ATOM 2158 C C . ILE A 1 266 ? 11.891 3.229 -24.014 1.00 98.00 266 ILE A C 1
ATOM 2160 O O . ILE A 1 266 ? 13.033 3.077 -23.578 1.00 98.00 266 ILE A O 1
ATOM 2164 N N . CYS A 1 267 ? 11.091 2.189 -24.280 1.00 98.31 267 CYS A N 1
ATOM 2165 C CA . CYS A 1 267 ? 11.518 0.798 -24.111 1.00 98.31 267 CYS A CA 1
ATOM 2166 C C . CYS A 1 267 ? 12.813 0.508 -24.877 1.00 98.31 267 CYS A C 1
ATOM 2168 O O . CYS A 1 267 ? 13.718 -0.094 -24.309 1.00 98.31 267 CYS A O 1
ATOM 2170 N N . ARG A 1 268 ? 12.955 0.969 -26.130 1.00 98.19 268 ARG A N 1
ATOM 2171 C CA . ARG A 1 268 ? 14.195 0.776 -26.909 1.00 98.19 268 ARG A CA 1
ATOM 2172 C C . ARG A 1 268 ? 15.394 1.473 -26.278 1.00 98.19 268 ARG A C 1
ATOM 2174 O O . ARG A 1 268 ? 16.484 0.907 -26.237 1.00 98.19 268 ARG A O 1
ATOM 2181 N N . LYS A 1 269 ? 15.210 2.695 -25.772 1.00 97.25 269 LYS A N 1
ATOM 2182 C CA . LYS A 1 269 ? 16.268 3.419 -25.053 1.00 97.25 269 LYS A CA 1
ATOM 2183 C C . LYS A 1 269 ? 16.697 2.654 -23.797 1.00 97.25 269 LYS A C 1
ATOM 2185 O O . LYS A 1 269 ? 17.887 2.425 -23.600 1.00 97.25 269 LYS A O 1
ATOM 2190 N N . VAL A 1 270 ? 15.730 2.226 -22.988 1.00 97.81 270 VAL A N 1
ATOM 2191 C CA . VAL A 1 270 ? 15.973 1.483 -21.746 1.00 97.81 270 VAL A CA 1
ATOM 2192 C C . VAL A 1 270 ? 16.628 0.136 -22.022 1.00 97.81 270 VAL A C 1
ATOM 2194 O O . VAL A 1 270 ? 17.594 -0.204 -21.352 1.00 97.81 270 VAL A O 1
ATOM 2197 N N . ALA A 1 271 ? 16.183 -0.598 -23.040 1.00 97.81 271 ALA A N 1
ATOM 2198 C CA . ALA A 1 271 ? 16.764 -1.880 -23.425 1.00 97.81 271 ALA A CA 1
ATOM 2199 C C . ALA A 1 271 ? 18.253 -1.762 -23.801 1.00 97.81 271 ALA A C 1
ATOM 2201 O O . ALA A 1 271 ? 19.061 -2.588 -23.379 1.00 97.81 271 ALA A O 1
ATOM 2202 N N . LYS A 1 272 ? 18.647 -0.696 -24.511 1.00 96.44 272 LYS A N 1
ATOM 2203 C CA . LYS A 1 272 ? 20.062 -0.422 -24.826 1.00 96.44 272 LYS A CA 1
ATOM 2204 C C . LYS A 1 272 ? 20.898 -0.150 -23.579 1.00 96.44 272 LYS A C 1
ATOM 2206 O O . LYS A 1 272 ? 22.019 -0.644 -23.472 1.00 96.44 272 LYS A O 1
ATOM 2211 N N . GLU A 1 273 ? 20.360 0.618 -22.633 1.00 96.31 273 GLU A N 1
ATOM 2212 C CA . GLU A 1 273 ? 21.016 0.875 -21.345 1.00 96.31 273 GLU A CA 1
ATOM 2213 C C . GLU A 1 273 ? 21.107 -0.406 -20.491 1.00 96.31 273 GLU A C 1
ATOM 2215 O O . GLU A 1 273 ? 22.161 -0.694 -19.923 1.00 96.31 273 GLU A O 1
ATOM 2220 N N . LEU A 1 274 ? 20.045 -1.222 -20.464 1.00 96.31 274 LEU A N 1
ATOM 2221 C CA . LEU A 1 274 ? 20.008 -2.520 -19.782 1.00 96.31 274 LEU A CA 1
ATOM 2222 C C . LEU A 1 274 ? 21.033 -3.496 -20.354 1.00 96.31 274 LEU A C 1
ATOM 2224 O O . LEU A 1 274 ? 21.695 -4.191 -19.589 1.00 96.31 274 LEU A O 1
ATOM 2228 N N . LYS A 1 275 ? 21.229 -3.520 -21.678 1.00 95.38 275 LYS A N 1
ATOM 2229 C CA . LYS A 1 275 ? 22.213 -4.407 -22.311 1.00 95.38 275 LYS A CA 1
ATOM 2230 C C . LYS A 1 275 ? 23.636 -4.154 -21.812 1.00 95.38 275 LYS A C 1
ATOM 2232 O O . LYS A 1 275 ? 24.416 -5.089 -21.671 1.00 95.38 275 LYS A O 1
ATOM 2237 N N . ALA A 1 276 ? 23.971 -2.904 -21.490 1.00 93.81 276 ALA A N 1
ATOM 2238 C CA . ALA A 1 276 ? 25.262 -2.555 -20.897 1.00 93.81 276 ALA A CA 1
ATOM 2239 C C . ALA A 1 276 ? 25.405 -3.005 -19.428 1.00 93.81 276 ALA A C 1
ATOM 2241 O O . ALA A 1 276 ? 26.519 -2.997 -18.899 1.00 93.81 276 ALA A O 1
ATOM 2242 N N . CYS A 1 277 ? 24.300 -3.381 -18.782 1.00 95.25 277 CYS A N 1
ATOM 2243 C CA . CYS A 1 277 ? 24.215 -3.799 -17.383 1.00 95.25 277 CYS A CA 1
ATOM 2244 C C . CYS A 1 277 ? 23.950 -5.307 -17.220 1.00 95.25 277 CYS A C 1
ATOM 2246 O O . CYS A 1 277 ? 23.782 -5.772 -16.097 1.00 95.25 277 CYS A O 1
ATOM 2248 N N . GLU A 1 278 ? 23.909 -6.071 -18.314 1.00 95.81 278 GLU A N 1
ATOM 2249 C CA . GLU A 1 278 ? 23.704 -7.520 -18.287 1.00 95.81 278 GLU A CA 1
ATOM 2250 C C . GLU A 1 278 ? 24.906 -8.240 -17.651 1.00 95.81 278 GLU A C 1
ATOM 2252 O O . GLU A 1 278 ? 26.072 -7.938 -17.933 1.00 95.81 278 GLU A O 1
ATOM 2257 N N . ARG A 1 279 ? 24.609 -9.196 -16.773 1.00 94.56 279 ARG A N 1
ATOM 2258 C CA . ARG A 1 279 ? 25.569 -10.069 -16.100 1.00 94.56 279 ARG A CA 1
ATOM 2259 C C . ARG A 1 279 ? 25.780 -11.350 -16.908 1.00 94.56 279 ARG A C 1
ATOM 2261 O O . ARG A 1 279 ? 25.009 -11.694 -17.798 1.00 94.56 279 ARG A O 1
ATOM 2268 N N . VAL A 1 280 ? 26.845 -12.085 -16.586 1.00 91.69 280 VAL A N 1
ATOM 2269 C CA . VAL A 1 280 ? 27.224 -13.325 -17.297 1.00 91.69 280 VAL A CA 1
ATOM 2270 C C . VAL A 1 280 ? 26.136 -14.406 -17.212 1.00 91.69 280 VAL A C 1
ATOM 2272 O O . VAL A 1 280 ? 26.028 -15.237 -18.108 1.00 91.69 280 VAL A O 1
ATOM 2275 N N . ASP A 1 281 ? 25.323 -14.384 -16.158 1.00 91.81 281 ASP A N 1
ATOM 2276 C CA . ASP A 1 281 ? 24.210 -15.309 -15.924 1.00 91.81 281 ASP A CA 1
ATOM 2277 C C . ASP A 1 281 ? 22.891 -14.889 -16.606 1.00 91.81 281 ASP A C 1
ATOM 2279 O O . ASP A 1 281 ? 21.884 -15.579 -16.458 1.00 91.81 281 ASP A O 1
ATOM 2283 N N . GLY A 1 282 ? 22.884 -13.782 -17.359 1.00 88.12 282 GLY A N 1
ATOM 2284 C CA . GLY A 1 282 ? 21.696 -13.245 -18.030 1.00 88.12 282 GLY A CA 1
ATOM 2285 C C . GLY A 1 282 ? 20.786 -12.395 -17.137 1.00 88.12 282 GLY A C 1
ATOM 2286 O O . GLY A 1 282 ? 19.737 -11.946 -17.600 1.00 88.12 282 GLY A O 1
ATOM 2287 N N . THR A 1 283 ? 21.168 -12.151 -15.878 1.00 93.75 283 THR A N 1
ATOM 2288 C CA . THR A 1 283 ? 20.498 -11.176 -15.001 1.00 93.75 283 THR A CA 1
ATOM 2289 C C . THR A 1 283 ? 21.010 -9.754 -15.257 1.00 93.75 283 THR A C 1
ATOM 2291 O O . THR A 1 283 ? 21.940 -9.546 -16.038 1.00 93.75 283 THR A O 1
ATOM 2294 N N . TYR A 1 284 ? 20.406 -8.749 -14.618 1.00 96.19 284 TYR A N 1
ATOM 2295 C CA . TYR A 1 284 ? 20.757 -7.340 -14.817 1.00 96.19 284 TYR A CA 1
ATOM 2296 C C . TYR A 1 284 ? 21.257 -6.707 -13.525 1.00 96.19 284 TYR A C 1
ATOM 2298 O O . TYR A 1 284 ? 20.739 -6.964 -12.444 1.00 96.19 284 TYR A O 1
ATOM 2306 N N . ASP A 1 285 ? 22.273 -5.861 -13.652 1.00 95.94 285 ASP A N 1
ATOM 2307 C CA . ASP A 1 285 ? 22.803 -5.061 -12.557 1.00 95.94 285 ASP A CA 1
ATOM 2308 C C . ASP A 1 285 ? 22.092 -3.700 -12.494 1.00 95.94 285 ASP A C 1
ATOM 2310 O O . ASP A 1 285 ? 22.437 -2.763 -13.226 1.00 95.94 285 ASP A O 1
ATOM 2314 N N . PHE A 1 286 ? 21.060 -3.594 -11.653 1.00 96.38 286 PHE A N 1
ATOM 2315 C CA . PHE A 1 286 ? 20.276 -2.363 -11.535 1.00 96.38 286 PHE A CA 1
ATOM 2316 C C . PHE A 1 286 ? 21.022 -1.236 -10.808 1.00 96.38 286 PHE A C 1
ATOM 2318 O O . PHE A 1 286 ? 20.805 -0.065 -11.136 1.00 96.38 286 PHE A O 1
ATOM 2325 N N . ASP A 1 287 ? 21.979 -1.558 -9.934 1.00 95.31 287 ASP A N 1
ATOM 2326 C CA . ASP A 1 287 ? 22.879 -0.568 -9.332 1.00 95.31 287 ASP A CA 1
ATOM 2327 C C . ASP A 1 287 ? 23.680 0.146 -10.424 1.00 95.31 287 ASP A C 1
ATOM 2329 O O . ASP A 1 287 ? 23.775 1.377 -10.450 1.00 95.31 287 ASP A O 1
ATOM 2333 N N . ARG A 1 288 ? 24.208 -0.617 -11.388 1.00 95.50 288 ARG A N 1
ATOM 2334 C CA . ARG A 1 288 ? 24.893 -0.071 -12.561 1.00 95.50 288 ARG A CA 1
ATOM 2335 C C . ARG A 1 288 ? 23.942 0.699 -13.474 1.00 95.50 288 ARG A C 1
ATOM 2337 O O . ARG A 1 288 ? 24.340 1.743 -13.992 1.00 95.50 288 ARG A O 1
ATOM 2344 N N . PHE A 1 289 ? 22.705 0.232 -13.654 1.00 96.62 289 PHE A N 1
ATOM 2345 C CA . PHE A 1 289 ? 21.704 0.925 -14.473 1.00 96.62 289 PHE A CA 1
ATOM 2346 C C . PHE A 1 289 ? 21.341 2.305 -13.910 1.00 96.62 289 PHE A C 1
ATOM 2348 O O . PHE A 1 289 ? 21.197 3.265 -14.675 1.00 96.62 289 PHE A O 1
ATOM 2355 N N . TYR A 1 290 ? 21.199 2.420 -12.586 1.00 96.50 290 TYR A N 1
ATOM 2356 C CA . TYR A 1 290 ? 20.874 3.676 -11.908 1.00 96.50 290 TYR A CA 1
ATOM 2357 C C . TYR A 1 290 ? 22.095 4.505 -11.507 1.00 96.50 290 TYR A C 1
ATOM 2359 O O . TYR A 1 290 ? 21.941 5.656 -11.088 1.00 96.50 290 TYR A O 1
ATOM 2367 N N . GLN A 1 291 ? 23.308 3.992 -11.710 1.00 94.25 291 GLN A N 1
ATOM 2368 C CA . GLN A 1 291 ? 24.538 4.696 -11.381 1.00 94.25 291 GLN A CA 1
ATOM 2369 C C . GLN A 1 291 ? 24.566 6.107 -11.995 1.00 94.25 291 GLN A C 1
ATOM 2371 O O . GLN A 1 291 ? 24.394 6.293 -13.201 1.00 94.25 291 GLN A O 1
ATOM 2376 N N . LYS A 1 292 ? 24.821 7.122 -11.157 1.00 91.31 292 LYS A N 1
ATOM 2377 C CA . LYS A 1 292 ? 24.864 8.555 -11.537 1.00 91.31 292 LYS A CA 1
ATOM 2378 C C . LYS A 1 292 ? 23.538 9.119 -12.080 1.00 91.31 292 LYS A C 1
ATOM 2380 O O . LYS A 1 292 ? 23.538 10.224 -12.626 1.00 91.31 292 LYS A O 1
ATOM 2385 N N . LYS A 1 293 ? 22.408 8.418 -11.921 1.00 93.06 293 LYS A N 1
ATOM 2386 C CA . LYS A 1 293 ? 21.081 8.947 -12.276 1.00 93.06 293 LYS A CA 1
ATOM 2387 C C . LYS A 1 293 ? 20.440 9.771 -11.154 1.00 93.06 293 LYS A C 1
ATOM 2389 O O . LYS A 1 293 ? 19.474 10.463 -11.425 1.00 93.06 293 LYS A O 1
ATOM 2394 N N . GLY A 1 294 ? 20.957 9.784 -9.930 1.00 90.06 294 GLY A N 1
ATOM 2395 C CA . GLY A 1 294 ? 20.386 10.568 -8.822 1.00 90.06 294 GLY A CA 1
ATOM 2396 C C . GLY A 1 294 ? 21.377 10.764 -7.680 1.00 90.06 294 GLY A C 1
ATOM 2397 O O . GLY A 1 294 ? 22.570 10.532 -7.860 1.00 90.06 294 GLY A O 1
ATOM 2398 N N . ASP A 1 295 ? 20.908 11.160 -6.498 1.00 91.56 295 ASP A N 1
ATOM 2399 C CA . ASP A 1 295 ? 21.716 11.024 -5.278 1.00 91.56 295 ASP A CA 1
ATOM 2400 C C . ASP A 1 295 ? 21.868 9.542 -4.876 1.00 91.56 295 ASP A C 1
ATOM 2402 O O . ASP A 1 295 ? 21.219 8.665 -5.446 1.00 91.56 295 ASP A O 1
ATOM 2406 N N . ILE A 1 296 ? 22.763 9.238 -3.933 1.00 89.56 296 ILE A N 1
ATOM 2407 C CA . ILE A 1 296 ? 23.067 7.847 -3.564 1.00 89.56 296 ILE A CA 1
ATOM 2408 C C . ILE A 1 296 ? 21.843 7.096 -3.014 1.00 89.56 296 ILE A C 1
ATOM 2410 O O . ILE A 1 296 ? 21.671 5.917 -3.311 1.00 89.56 296 ILE A O 1
ATOM 2414 N N . ASN A 1 297 ? 20.960 7.776 -2.279 1.00 88.56 297 ASN A N 1
ATOM 2415 C CA . ASN A 1 297 ? 19.776 7.157 -1.685 1.00 88.56 297 ASN A CA 1
ATOM 2416 C C . ASN A 1 297 ? 18.729 6.855 -2.758 1.00 88.56 297 ASN A C 1
ATOM 2418 O O . ASN A 1 297 ? 18.153 5.770 -2.766 1.00 88.56 297 ASN A O 1
ATOM 2422 N N . ALA A 1 298 ? 18.530 7.785 -3.695 1.00 89.25 298 ALA A N 1
ATOM 2423 C CA . ALA A 1 298 ? 17.660 7.604 -4.848 1.00 89.25 298 ALA A CA 1
ATOM 2424 C C . ALA A 1 298 ? 18.122 6.423 -5.714 1.00 89.25 298 ALA A C 1
ATOM 2426 O O . ALA A 1 298 ? 17.306 5.604 -6.125 1.00 89.25 298 ALA A O 1
ATOM 2427 N N . GLN A 1 299 ? 19.433 6.312 -5.956 1.00 92.19 299 GLN A N 1
ATOM 2428 C CA . GLN A 1 299 ? 20.017 5.221 -6.742 1.00 92.19 299 GLN A CA 1
ATOM 2429 C C . GLN A 1 299 ? 19.779 3.856 -6.087 1.00 92.19 299 GLN A C 1
ATOM 2431 O O . GLN A 1 299 ? 19.249 2.960 -6.739 1.00 92.19 299 GLN A O 1
ATOM 2436 N N . ILE A 1 300 ? 20.111 3.723 -4.798 1.00 90.06 300 ILE A N 1
ATOM 2437 C CA . ILE A 1 300 ? 19.920 2.477 -4.038 1.00 90.06 300 ILE A CA 1
ATOM 2438 C C . ILE A 1 300 ? 18.440 2.087 -4.009 1.00 90.06 300 ILE A C 1
ATOM 2440 O O . ILE A 1 300 ? 18.097 0.929 -4.223 1.00 90.06 300 ILE A O 1
ATOM 2444 N N . LEU A 1 301 ? 17.551 3.056 -3.780 1.00 90.69 301 LEU A N 1
ATOM 2445 C CA . LEU A 1 301 ? 16.115 2.811 -3.731 1.00 90.69 301 LEU A CA 1
ATOM 2446 C C . LEU A 1 301 ? 15.563 2.298 -5.066 1.00 90.69 301 LEU A C 1
ATOM 2448 O O . LEU A 1 301 ? 14.777 1.356 -5.082 1.00 90.69 301 LEU A O 1
ATOM 2452 N N . PHE A 1 302 ? 15.947 2.920 -6.179 1.00 93.50 302 PHE A N 1
ATOM 2453 C CA . PHE A 1 302 ? 15.462 2.524 -7.502 1.00 93.50 302 PHE A CA 1
ATOM 2454 C C . PHE A 1 302 ? 16.020 1.177 -7.942 1.00 93.50 302 PHE A C 1
ATOM 2456 O O . PHE A 1 302 ? 15.293 0.395 -8.544 1.00 93.50 302 PHE A O 1
ATOM 2463 N N . SER A 1 303 ? 17.276 0.895 -7.603 1.00 92.44 303 SER A N 1
ATOM 2464 C CA . SER A 1 303 ? 17.866 -0.423 -7.810 1.00 92.44 303 SER A CA 1
ATOM 2465 C C . SER A 1 303 ? 17.091 -1.497 -7.044 1.00 92.44 303 SER A C 1
ATOM 2467 O O . SER A 1 303 ? 16.542 -2.405 -7.658 1.00 92.44 303 SER A O 1
ATOM 2469 N N . TYR A 1 304 ? 16.894 -1.299 -5.736 1.00 90.38 304 TYR A N 1
ATOM 2470 C CA . TYR A 1 304 ? 16.143 -2.218 -4.874 1.00 90.38 304 TYR A CA 1
ATOM 2471 C C . TYR A 1 304 ? 14.695 -2.459 -5.329 1.00 90.38 304 TYR A C 1
ATOM 2473 O O . TYR A 1 304 ? 14.154 -3.536 -5.122 1.00 90.38 304 TYR A O 1
ATOM 2481 N N . LYS A 1 305 ? 14.036 -1.455 -5.917 1.00 90.44 305 LYS A N 1
ATOM 2482 C CA . LYS A 1 305 ? 12.675 -1.608 -6.456 1.00 90.44 305 LYS A CA 1
ATOM 2483 C C . LYS A 1 305 ? 12.619 -2.377 -7.778 1.00 90.44 305 LYS A C 1
ATOM 2485 O O . LYS A 1 305 ? 11.552 -2.890 -8.111 1.00 90.44 305 LYS A O 1
ATOM 2490 N N . ALA A 1 306 ? 13.697 -2.334 -8.557 1.00 90.50 306 ALA A N 1
ATOM 2491 C CA . ALA A 1 306 ? 13.769 -2.958 -9.870 1.00 90.50 306 ALA A CA 1
ATOM 2492 C C . ALA A 1 306 ? 14.209 -4.428 -9.798 1.00 90.50 306 ALA A C 1
ATOM 2494 O O . ALA A 1 306 ? 13.856 -5.191 -10.697 1.00 90.50 306 ALA A O 1
ATOM 2495 N N . GLU A 1 307 ? 14.970 -4.798 -8.763 1.00 87.38 307 GLU A N 1
ATOM 2496 C CA . GLU A 1 307 ? 15.277 -6.192 -8.399 1.00 87.38 307 GLU A CA 1
ATOM 2497 C C . GLU A 1 307 ? 14.020 -7.000 -8.038 1.00 87.38 307 GLU A C 1
ATOM 2499 O O . GLU A 1 307 ? 13.948 -8.165 -8.495 1.00 87.38 307 GLU A O 1
#